Protein AF-A0A9X2FUX0-F1 (afdb_monomer_lite)

Organism: NCBI:txid2955316

Secondary structure (DSSP, 8-state):
-PPP-EEEEPPPSS-HHHHHHHHHTTEEEESS-SSGGG-HHHHTTS-TTT--HHHHHHGGGHHHH-STTSPPTT-EEEEET-SSTTEEEEEEEEEEEEE--EEEETTEEE--EEEEEEES-TT-EETT-TTS-HHHHHHTT---SEEEE-S-HHHHHHHHHTTT-GGGGS---HHHHHHHHHHHHHHHHHHHHHHHHHHHHHHH--TTTHHHHHHHHHHHH-TTSEEEE--STT-SS-SEEEEE--TTSSSEEEEEEEEE--SS-B-SHHHHHHHHHHHHH-EE-TTS-EEEEEEEEEEEESSPPBPHHHHHHHHHHHHHH---EEEEEHHHHHHHHHHHHHHHT--

InterPro domains:
  IPR007560 Restriction endonuclease type IV, Mrr [PF04471] (207-283)

Foldseek 3Di:
DPDAFEKEAEADPPPLVVQLVQVQVQKRFHWLQADPCLPLVNLVPDPPVPDDPSNVVSCLCNLLQPDPNHDDAQHKYWYAQPNHHQFIWIKGQHDGWDFAWDDPDPPDIIRRTITGIHTLQNLTFGLQQLLADPLNNVVSVDPRRMDTRPPCVVSVVSCSVCSVPPSRHPHDDPVVSVVVVVVVVVVVVCVVCLVVLLVCDVVPDDDLCVLVLLQLLVCLVCVQWDKDQQPDPSQQLARIKTWHADPVDDAIEIEGEHEDEDDEEDALVSLVSQLSVQVVQQDADPVRGGRYHYQAYEYEYEAHDYDPNNVVSQVVSCVVRVHHYYYQYHPRSSVSSVNSVCSVPDD

Structure (mmCIF, N/CA/C/O backbone):
data_AF-A0A9X2FUX0-F1
#
_entry.id   AF-A0A9X2FUX0-F1
#
loop_
_atom_site.group_PDB
_atom_site.id
_atom_site.type_symbol
_atom_site.label_atom_id
_atom_site.label_alt_id
_atom_site.label_comp_id
_atom_site.label_asym_id
_atom_site.label_entity_id
_atom_site.label_seq_id
_atom_site.pdbx_PDB_ins_code
_atom_site.Cartn_x
_atom_site.Cartn_y
_atom_site.Cartn_z
_atom_site.occupancy
_atom_site.B_iso_or_equiv
_atom_site.auth_seq_id
_atom_site.auth_comp_id
_atom_site.auth_asym_id
_atom_site.auth_atom_id
_atom_site.pdbx_PDB_model_num
ATOM 1 N N . MET A 1 1 ? 26.393 -7.210 -2.279 1.00 42.31 1 MET A N 1
ATOM 2 C CA . MET A 1 1 ? 25.303 -7.277 -3.275 1.00 42.31 1 MET A CA 1
ATOM 3 C C . MET A 1 1 ? 25.244 -5.912 -3.935 1.00 42.31 1 MET A C 1
ATOM 5 O O . MET A 1 1 ? 25.253 -4.930 -3.201 1.00 42.31 1 MET A O 1
ATOM 9 N N . SER A 1 2 ? 25.333 -5.814 -5.264 1.00 51.47 2 SER A N 1
ATOM 10 C CA . SER A 1 2 ? 25.210 -4.511 -5.932 1.00 51.47 2 SER A CA 1
ATOM 11 C C . SER A 1 2 ? 23.816 -3.950 -5.675 1.00 51.47 2 SER A C 1
ATOM 13 O O . SER A 1 2 ? 22.838 -4.685 -5.777 1.00 51.47 2 SER A O 1
ATOM 15 N N . GLN A 1 3 ? 23.737 -2.669 -5.325 1.00 79.19 3 GLN A N 1
ATOM 16 C CA . GLN A 1 3 ? 22.472 -1.956 -5.181 1.00 79.19 3 GLN A CA 1
ATOM 17 C C . GLN A 1 3 ? 21.651 -2.112 -6.471 1.00 79.19 3 GLN A C 1
ATOM 19 O O . GLN A 1 3 ? 22.173 -1.848 -7.557 1.00 79.19 3 GLN A O 1
ATOM 24 N N . CYS A 1 4 ? 20.404 -2.575 -6.348 1.00 90.81 4 CYS A N 1
ATOM 25 C CA . CYS A 1 4 ? 19.461 -2.669 -7.462 1.00 90.81 4 CYS A CA 1
ATOM 26 C C . CYS A 1 4 ? 19.306 -1.288 -8.109 1.00 90.81 4 CYS A C 1
ATOM 28 O O . CYS A 1 4 ? 19.091 -0.300 -7.406 1.00 90.81 4 CYS A O 1
ATOM 30 N N . ARG A 1 5 ? 19.438 -1.196 -9.437 1.00 95.50 5 ARG A N 1
ATOM 31 C CA . ARG A 1 5 ? 19.217 0.059 -10.165 1.00 95.50 5 ARG A CA 1
ATOM 32 C C . ARG A 1 5 ? 17.940 -0.011 -10.977 1.00 95.50 5 ARG A C 1
ATOM 34 O O . ARG A 1 5 ? 17.600 -1.031 -11.573 1.00 95.50 5 ARG A O 1
ATOM 41 N N . TYR A 1 6 ? 17.297 1.143 -11.066 1.00 96.81 6 TYR A N 1
ATOM 42 C CA . TYR A 1 6 ? 16.071 1.319 -11.816 1.00 96.81 6 TYR A CA 1
ATOM 43 C C . TYR A 1 6 ? 16.356 1.971 -13.163 1.00 96.81 6 TYR A C 1
ATOM 45 O O . TYR A 1 6 ? 17.029 3.002 -13.269 1.00 96.81 6 TYR A O 1
ATOM 53 N N . TRP A 1 7 ? 15.821 1.368 -14.210 1.00 97.12 7 TRP A N 1
ATOM 54 C CA . TRP A 1 7 ? 15.924 1.841 -15.579 1.00 97.12 7 TRP A CA 1
ATOM 55 C C . TRP A 1 7 ? 14.536 1.998 -16.164 1.00 97.12 7 TRP A C 1
ATOM 57 O O . TRP A 1 7 ? 13.571 1.422 -15.679 1.00 97.12 7 TRP A O 1
ATOM 67 N N . ALA A 1 8 ? 14.443 2.739 -17.254 1.00 96.81 8 ALA A N 1
ATOM 68 C CA . ALA A 1 8 ? 13.298 2.660 -18.131 1.00 96.81 8 ALA A CA 1
ATOM 69 C C . ALA A 1 8 ? 13.749 2.464 -19.568 1.00 96.81 8 ALA A C 1
ATOM 71 O O . ALA A 1 8 ? 14.797 2.976 -19.974 1.00 96.81 8 ALA A O 1
ATOM 72 N N . SER A 1 9 ? 12.955 1.715 -20.326 1.00 95.75 9 SER A N 1
ATOM 73 C CA . SER A 1 9 ? 13.211 1.435 -21.731 1.00 95.75 9 SER A CA 1
ATOM 74 C C . SER A 1 9 ? 11.907 1.404 -22.516 1.00 95.75 9 SER A C 1
ATOM 76 O O . SER A 1 9 ? 11.005 0.626 -22.223 1.00 95.75 9 SER A O 1
ATOM 78 N N . ARG A 1 10 ? 11.789 2.279 -23.514 1.00 93.19 10 ARG A N 1
ATOM 79 C CA . ARG A 1 10 ? 10.628 2.338 -24.406 1.00 93.19 10 ARG A CA 1
ATOM 80 C C . ARG A 1 10 ? 10.784 1.324 -25.524 1.00 93.19 10 ARG A C 1
ATOM 82 O O . ARG A 1 10 ? 11.823 1.299 -26.177 1.00 93.19 10 ARG A O 1
ATOM 89 N N . THR A 1 11 ? 9.741 0.549 -25.770 1.00 92.31 11 THR A N 1
ATOM 90 C CA . THR A 1 11 ? 9.601 -0.273 -26.973 1.00 92.31 11 THR A CA 1
ATOM 91 C C . THR A 1 11 ? 9.076 0.571 -28.139 1.00 92.31 11 THR A C 1
ATOM 93 O O . THR A 1 11 ? 8.693 1.737 -27.964 1.00 92.31 11 THR A O 1
ATOM 96 N N . ALA A 1 12 ? 9.100 0.016 -29.351 1.00 88.62 12 ALA A N 1
ATOM 97 C CA . ALA A 1 12 ? 8.482 0.674 -30.497 1.00 88.62 12 ALA A CA 1
ATOM 98 C C . ALA A 1 12 ? 6.944 0.640 -30.375 1.00 88.62 12 ALA A C 1
ATOM 100 O O . ALA A 1 12 ? 6.365 -0.279 -29.795 1.00 88.62 12 ALA A O 1
ATOM 101 N N . SER A 1 13 ? 6.276 1.690 -30.857 1.00 85.56 13 SER A N 1
ATOM 102 C CA . SER A 1 13 ? 4.835 1.905 -30.647 1.00 85.56 13 SER A CA 1
ATOM 103 C C . SER A 1 13 ? 3.933 1.256 -31.700 1.00 85.56 13 SER A C 1
ATOM 105 O O . SER A 1 13 ? 2.714 1.297 -31.563 1.00 85.56 13 SER A O 1
ATOM 107 N N . ASP A 1 14 ? 4.524 0.744 -32.771 1.00 86.56 14 ASP A N 1
ATOM 108 C CA . ASP A 1 14 ? 3.892 0.160 -33.956 1.00 86.56 14 ASP A CA 1
ATOM 109 C C . ASP A 1 14 ? 3.586 -1.338 -33.814 1.00 86.56 14 ASP A C 1
ATOM 111 O O . ASP A 1 14 ? 2.716 -1.844 -34.519 1.00 86.56 14 ASP A O 1
ATOM 115 N N . HIS A 1 15 ? 4.222 -2.031 -32.863 1.00 89.88 15 HIS A N 1
ATOM 116 C CA . HIS A 1 15 ? 4.017 -3.466 -32.623 1.00 89.88 15 HIS A CA 1
ATOM 117 C C . HIS A 1 15 ? 3.745 -3.814 -31.144 1.00 89.88 15 HIS A C 1
ATOM 119 O O . HIS A 1 15 ? 4.437 -4.661 -30.573 1.00 89.88 15 HIS A O 1
ATOM 125 N N . PRO A 1 16 ? 2.753 -3.186 -30.481 1.00 89.19 16 PRO A N 1
ATOM 126 C CA . PRO A 1 16 ? 2.549 -3.345 -29.041 1.00 89.19 16 PRO A CA 1
ATOM 127 C C . PRO A 1 16 ? 2.258 -4.793 -28.620 1.00 89.19 16 PRO A C 1
ATOM 129 O O . PRO A 1 16 ? 2.845 -5.268 -27.649 1.00 89.19 16 PRO A O 1
ATOM 132 N N . ASP A 1 17 ? 1.434 -5.520 -29.381 1.00 91.81 17 ASP A N 1
ATOM 133 C CA . ASP A 1 17 ? 1.067 -6.907 -29.064 1.00 91.81 17 ASP A CA 1
ATOM 134 C C . ASP A 1 17 ? 2.265 -7.862 -29.154 1.00 91.81 17 ASP A C 1
ATOM 136 O O . ASP A 1 17 ? 2.420 -8.755 -28.319 1.00 91.81 17 ASP A O 1
ATOM 140 N N . LEU A 1 18 ? 3.152 -7.637 -30.131 1.00 94.00 18 LEU A N 1
ATOM 141 C CA . LEU A 1 18 ? 4.395 -8.391 -30.281 1.00 94.00 18 LEU A CA 1
ATOM 142 C C . LEU A 1 18 ? 5.283 -8.197 -29.051 1.00 94.00 18 LEU A C 1
ATOM 144 O O . LEU A 1 18 ? 5.661 -9.179 -28.414 1.00 94.00 18 LEU A O 1
ATOM 148 N N . PHE A 1 19 ? 5.572 -6.947 -28.674 1.00 95.31 19 PHE A N 1
ATOM 149 C CA . PHE A 1 19 ? 6.401 -6.665 -27.498 1.00 95.31 19 PHE A CA 1
ATOM 150 C C . PHE A 1 19 ? 5.787 -7.204 -26.215 1.00 95.31 19 PHE A C 1
ATOM 152 O O . PHE A 1 19 ? 6.509 -7.723 -25.367 1.00 95.31 19 PHE A O 1
ATOM 159 N N . TRP A 1 20 ? 4.466 -7.121 -26.080 1.00 95.94 20 TRP A N 1
ATOM 160 C CA . TRP A 1 20 ? 3.779 -7.676 -24.928 1.00 95.94 20 TRP A CA 1
ATOM 161 C C . TRP A 1 20 ? 3.892 -9.202 -24.861 1.00 95.94 20 TRP A C 1
ATOM 163 O O . TRP A 1 20 ? 4.146 -9.764 -23.794 1.00 95.94 20 TRP A O 1
ATOM 173 N N . SER A 1 21 ? 3.754 -9.891 -25.997 1.00 96.31 21 SER A N 1
ATOM 174 C CA . SER A 1 21 ? 3.941 -11.344 -26.066 1.00 96.31 21 SER A CA 1
ATOM 175 C C . SER A 1 21 ? 5.374 -11.767 -25.719 1.00 96.31 21 SER A C 1
ATOM 177 O O . SER A 1 21 ? 5.561 -12.721 -24.965 1.00 96.31 21 SER A O 1
ATOM 179 N N . GLU A 1 22 ? 6.372 -11.014 -26.186 1.00 97.25 22 GLU A N 1
ATOM 180 C CA . GLU A 1 22 ? 7.785 -11.258 -25.893 1.00 97.25 22 GLU A CA 1
ATOM 181 C C . GLU A 1 22 ? 8.107 -11.015 -24.415 1.00 97.25 22 GLU A C 1
ATOM 183 O O . GLU A 1 22 ? 8.751 -11.858 -23.792 1.00 97.25 22 GLU A O 1
ATOM 188 N N . LEU A 1 23 ? 7.589 -9.933 -23.821 1.00 97.38 23 LEU A N 1
ATOM 189 C CA . LEU A 1 23 ? 7.759 -9.638 -22.395 1.00 97.38 23 LEU A CA 1
ATOM 190 C C . LEU A 1 23 ? 7.191 -10.749 -21.512 1.00 97.38 23 LEU A C 1
ATOM 192 O O . LEU A 1 23 ? 7.873 -11.207 -20.597 1.00 97.38 23 LEU A O 1
ATOM 196 N N . LYS A 1 24 ? 5.980 -11.237 -21.814 1.00 97.62 24 LYS A N 1
ATOM 197 C CA . LYS A 1 24 ? 5.382 -12.385 -21.107 1.00 97.62 24 LYS A CA 1
ATOM 198 C C . LYS A 1 24 ? 6.206 -13.663 -21.253 1.00 97.62 24 LYS A C 1
ATOM 200 O O . LYS A 1 24 ? 6.184 -14.510 -20.370 1.00 97.62 24 LYS A O 1
ATOM 205 N N . ALA A 1 25 ? 6.930 -13.800 -22.358 1.00 97.44 25 ALA A N 1
ATOM 206 C CA . ALA A 1 25 ? 7.825 -14.919 -22.615 1.00 97.44 25 ALA A CA 1
ATOM 207 C C . ALA A 1 25 ? 9.264 -14.675 -22.110 1.00 97.44 25 ALA A C 1
ATOM 209 O O . ALA A 1 25 ? 10.184 -15.397 -22.504 1.00 97.44 25 ALA A O 1
ATOM 210 N N . GLY A 1 26 ? 9.463 -13.656 -21.268 1.00 97.75 26 GLY A N 1
ATOM 211 C CA . GLY A 1 26 ? 10.726 -13.347 -20.602 1.00 97.75 26 GLY A CA 1
ATOM 212 C C . GLY A 1 26 ? 11.755 -12.617 -21.468 1.00 97.75 26 GLY A C 1
ATOM 213 O O . GLY A 1 26 ? 12.956 -12.701 -21.216 1.00 97.75 26 GLY A O 1
ATOM 214 N N . ARG A 1 27 ? 11.314 -11.926 -22.526 1.00 97.56 27 ARG A N 1
ATOM 215 C CA . ARG A 1 27 ? 12.189 -11.254 -23.497 1.00 97.56 27 ARG A CA 1
ATOM 216 C C . ARG A 1 27 ? 11.818 -9.783 -23.651 1.00 97.56 27 ARG A C 1
ATOM 218 O O . ARG A 1 27 ? 10.785 -9.439 -24.218 1.00 97.56 27 ARG A O 1
ATOM 225 N N . LEU A 1 28 ? 12.704 -8.891 -23.218 1.00 97.50 28 LEU A N 1
ATOM 226 C CA . LEU A 1 28 ? 12.618 -7.469 -23.539 1.00 97.50 28 LEU A CA 1
ATOM 227 C C . LEU A 1 28 ? 13.323 -7.216 -24.876 1.00 97.50 28 LEU A C 1
ATOM 229 O O . LEU A 1 28 ? 14.551 -7.281 -24.945 1.00 97.50 28 LEU A O 1
ATOM 233 N N . ARG A 1 29 ? 12.547 -6.925 -25.928 1.00 95.75 29 ARG A N 1
ATOM 234 C CA . ARG A 1 29 ? 13.062 -6.612 -27.270 1.00 95.75 29 ARG A CA 1
ATOM 235 C C . ARG A 1 29 ? 13.210 -5.119 -27.540 1.00 95.75 29 ARG A C 1
ATOM 237 O O . ARG A 1 29 ? 12.404 -4.315 -27.077 1.00 95.75 29 ARG A O 1
ATOM 244 N N . GLN A 1 30 ? 14.216 -4.766 -28.339 1.00 94.88 30 GLN A N 1
ATOM 245 C CA . GLN A 1 30 ? 14.482 -3.403 -28.813 1.00 94.88 30 GLN A CA 1
ATOM 246 C C . GLN A 1 30 ? 14.840 -3.385 -30.306 1.00 94.88 30 GLN A C 1
ATOM 248 O O . GLN A 1 30 ? 15.430 -4.342 -30.804 1.00 94.88 30 GLN A O 1
ATOM 253 N N . GLY A 1 31 ? 14.460 -2.308 -31.005 1.00 92.12 31 GLY A N 1
ATOM 254 C CA . GLY A 1 31 ? 14.689 -2.120 -32.451 1.00 92.12 31 GLY A CA 1
ATOM 255 C C . GLY A 1 31 ? 16.128 -1.759 -32.817 1.00 92.12 31 GLY A C 1
ATOM 256 O O . GLY A 1 31 ? 16.993 -1.760 -31.949 1.00 92.12 31 GLY A O 1
ATOM 257 N N . TRP A 1 32 ? 16.357 -1.401 -34.086 1.00 92.06 32 TRP A N 1
ATOM 258 C CA . TRP A 1 32 ? 17.692 -1.239 -34.696 1.00 92.06 32 TRP A CA 1
ATOM 259 C C . TRP A 1 32 ? 18.512 -2.538 -34.734 1.00 92.06 32 TRP A C 1
ATOM 261 O O . TRP A 1 32 ? 19.731 -2.506 -34.614 1.00 92.06 32 TRP A O 1
ATOM 271 N N . GLY A 1 33 ? 17.835 -3.674 -34.920 1.00 92.56 33 GLY A N 1
ATOM 272 C CA . GLY A 1 33 ? 18.456 -4.998 -34.974 1.00 92.56 33 GLY A CA 1
ATOM 273 C C . GLY A 1 33 ? 18.022 -5.808 -36.194 1.00 92.56 33 GLY A 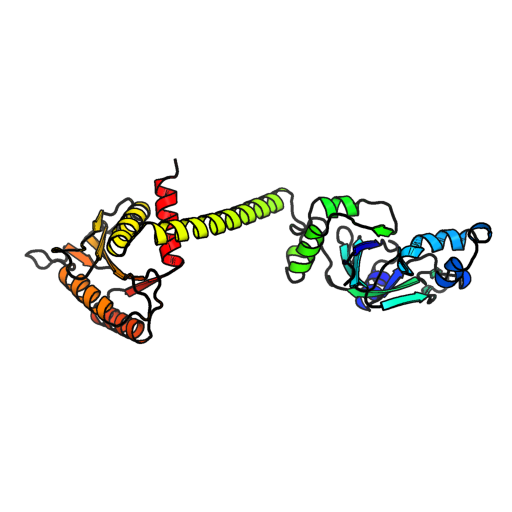C 1
ATOM 274 O O . GLY A 1 33 ? 17.520 -6.924 -36.045 1.00 92.56 33 GLY A O 1
ATOM 275 N N . HIS A 1 34 ? 18.148 -5.226 -37.385 1.00 92.44 34 HIS A N 1
ATOM 276 C CA . HIS A 1 34 ? 17.763 -5.843 -38.655 1.00 92.44 34 HIS A CA 1
ATOM 277 C C . HIS A 1 34 ? 18.947 -6.474 -39.406 1.00 92.44 34 HIS A C 1
ATOM 279 O O . HIS A 1 34 ? 18.755 -7.483 -40.090 1.00 92.44 34 HIS A O 1
ATOM 285 N N . GLU A 1 35 ? 20.171 -5.975 -39.197 1.00 94.00 35 GLU A N 1
ATOM 286 C CA . GLU A 1 35 ? 21.407 -6.511 -39.788 1.00 94.00 35 GLU A CA 1
ATOM 287 C C . GLU A 1 35 ? 22.371 -7.100 -38.756 1.00 94.00 35 GLU A C 1
ATOM 289 O O . GLU A 1 35 ? 22.356 -6.745 -37.583 1.00 94.00 35 GLU A O 1
ATOM 294 N N . ALA A 1 36 ? 23.216 -8.047 -39.168 1.00 94.06 36 ALA A N 1
ATOM 295 C CA . ALA A 1 36 ? 24.099 -8.767 -38.244 1.00 94.06 36 ALA A CA 1
ATOM 296 C C . ALA A 1 36 ? 25.148 -7.865 -37.566 1.00 94.06 36 ALA A C 1
ATOM 298 O O . ALA A 1 36 ? 25.500 -8.096 -36.414 1.00 94.06 36 ALA A O 1
ATOM 299 N N . ASP A 1 37 ? 25.622 -6.832 -38.259 1.00 94.62 37 ASP A N 1
ATOM 300 C CA . ASP A 1 37 ? 26.640 -5.891 -37.782 1.00 94.62 37 ASP A CA 1
ATOM 301 C C . ASP A 1 37 ? 26.113 -4.870 -36.758 1.00 94.62 37 ASP A C 1
ATOM 303 O O . ASP A 1 37 ? 26.905 -4.125 -36.175 1.00 94.62 37 ASP A O 1
ATOM 307 N N . GLN A 1 38 ? 24.799 -4.856 -36.513 1.00 96.38 38 GLN A N 1
ATOM 308 C CA . GLN A 1 38 ? 24.137 -4.023 -35.506 1.00 96.38 38 GLN A CA 1
ATOM 309 C C . GLN A 1 38 ? 24.155 -4.647 -34.103 1.00 96.38 38 GLN A C 1
ATOM 311 O O . GLN A 1 38 ? 23.737 -3.999 -33.147 1.00 96.38 38 GLN A O 1
ATOM 316 N N . ASP A 1 39 ? 24.645 -5.880 -33.944 1.00 97.06 39 ASP A N 1
ATOM 317 C CA . ASP A 1 39 ? 24.841 -6.513 -32.636 1.00 97.06 39 ASP A CA 1
ATOM 318 C C . ASP A 1 39 ? 25.677 -5.610 -31.702 1.00 97.06 39 ASP A C 1
ATOM 320 O O . ASP A 1 39 ? 26.774 -5.158 -32.049 1.00 97.06 39 ASP A O 1
ATOM 324 N N . LEU A 1 40 ? 25.177 -5.360 -30.486 1.00 95.94 40 LEU A N 1
ATOM 325 C CA . LEU A 1 40 ? 25.849 -4.503 -29.508 1.00 95.94 40 LEU A CA 1
ATOM 326 C C . LEU A 1 40 ? 27.218 -5.061 -29.082 1.00 95.94 40 LEU A C 1
ATOM 328 O O . LEU A 1 40 ? 28.087 -4.279 -28.696 1.00 95.94 40 LEU A O 1
ATOM 332 N N . GLU A 1 41 ? 27.440 -6.376 -29.162 1.00 95.69 41 GLU A N 1
ATOM 333 C CA . GLU A 1 41 ? 28.747 -6.997 -28.907 1.00 95.69 41 GLU A CA 1
ATOM 334 C C . GLU A 1 41 ? 29.761 -6.742 -30.032 1.00 95.69 41 GLU A C 1
ATOM 336 O O . GLU A 1 41 ? 30.967 -6.684 -29.774 1.00 95.69 41 GLU A O 1
ATOM 341 N N . ILE A 1 42 ? 29.296 -6.553 -31.271 1.00 96.00 42 ILE A N 1
ATOM 342 C CA . ILE A 1 42 ? 30.139 -6.147 -32.406 1.00 96.00 42 ILE A CA 1
ATOM 343 C C . ILE A 1 42 ? 30.438 -4.650 -32.308 1.00 96.00 42 ILE A C 1
ATOM 345 O O . ILE A 1 42 ? 31.598 -4.233 -32.365 1.00 96.00 42 ILE A O 1
ATOM 349 N N . ILE A 1 43 ? 29.401 -3.840 -32.082 1.00 95.94 43 ILE A N 1
ATOM 350 C CA . ILE A 1 43 ? 29.514 -2.383 -31.945 1.00 95.94 43 ILE A CA 1
ATOM 351 C C . ILE A 1 43 ? 30.476 -2.015 -30.812 1.00 95.94 43 ILE A C 1
ATOM 353 O O . ILE A 1 43 ? 31.326 -1.147 -30.992 1.00 95.94 43 ILE A O 1
ATOM 357 N N . ALA A 1 44 ? 30.402 -2.695 -29.663 1.00 94.06 44 ALA A N 1
ATOM 358 C CA . ALA A 1 44 ? 31.271 -2.424 -28.516 1.00 94.06 44 ALA A CA 1
ATOM 359 C C . ALA A 1 44 ? 32.769 -2.646 -28.802 1.00 94.06 44 ALA A C 1
ATOM 361 O O . ALA A 1 44 ? 33.610 -2.080 -28.104 1.00 94.06 44 ALA A O 1
ATOM 362 N N . LYS A 1 45 ? 33.107 -3.461 -29.809 1.00 94.88 45 LYS A N 1
ATOM 363 C CA . LYS A 1 45 ? 34.488 -3.751 -30.230 1.00 94.88 45 LYS A CA 1
ATOM 364 C C . LYS A 1 45 ? 34.955 -2.866 -31.386 1.00 94.88 45 LYS A C 1
ATOM 366 O O . LYS A 1 45 ? 36.137 -2.886 -31.718 1.00 94.88 45 LYS A O 1
ATOM 371 N N . THR A 1 46 ? 34.047 -2.104 -31.990 1.00 93.94 46 THR A N 1
ATOM 372 C CA . THR A 1 46 ? 34.330 -1.277 -33.163 1.00 93.94 46 THR A CA 1
ATOM 373 C C . THR A 1 46 ? 34.676 0.150 -32.723 1.00 93.94 46 THR A C 1
ATOM 375 O O . THR A 1 46 ? 33.925 0.749 -31.945 1.00 93.94 46 THR A O 1
ATOM 378 N N . PRO A 1 47 ? 35.797 0.736 -33.186 1.00 93.94 47 PRO A N 1
ATOM 379 C CA . PRO A 1 47 ? 36.132 2.124 -32.892 1.00 93.94 47 PRO A CA 1
ATOM 380 C C . PRO A 1 47 ? 35.007 3.071 -33.314 1.00 93.94 47 PRO A C 1
ATOM 382 O O . PRO A 1 47 ? 34.444 2.952 -34.398 1.00 93.94 47 PRO A O 1
ATOM 385 N N . LYS A 1 48 ? 34.697 4.073 -32.482 1.00 90.38 48 LYS A N 1
ATOM 386 C CA . LYS A 1 48 ? 33.581 5.001 -32.742 1.00 90.38 48 LYS A CA 1
ATOM 387 C C . LYS A 1 48 ? 33.690 5.728 -34.094 1.00 90.38 48 LYS A C 1
ATOM 389 O O . LYS A 1 48 ? 32.665 6.076 -34.666 1.00 90.38 48 LYS A O 1
ATOM 394 N N . SER A 1 49 ? 34.908 5.960 -34.588 1.00 93.31 49 SER A N 1
ATOM 395 C CA . SER A 1 49 ? 35.185 6.568 -35.899 1.00 93.31 49 SER A CA 1
ATOM 396 C C . SER A 1 49 ? 34.841 5.673 -37.092 1.00 93.31 49 SER A C 1
ATOM 398 O O . SER A 1 49 ? 34.758 6.178 -38.206 1.00 93.31 49 SER A O 1
ATOM 400 N N . GLU A 1 50 ? 34.665 4.372 -36.868 1.00 94.94 50 GLU A N 1
ATOM 401 C CA . GLU A 1 50 ? 34.422 3.355 -37.898 1.00 94.94 50 GLU A CA 1
ATOM 402 C C . GLU A 1 50 ? 32.973 2.850 -37.898 1.00 94.94 50 GLU A C 1
ATOM 404 O O . GLU A 1 50 ? 32.581 2.112 -38.797 1.00 94.94 50 GLU A O 1
ATOM 409 N N . LEU A 1 51 ? 32.161 3.258 -36.914 1.00 94.62 51 LEU A N 1
ATOM 410 C CA . LEU A 1 51 ? 30.758 2.862 -36.836 1.00 94.62 51 LEU A CA 1
ATOM 411 C C . LEU A 1 51 ? 29.957 3.445 -38.001 1.00 94.62 51 LEU A C 1
ATOM 413 O O . LEU A 1 51 ? 29.964 4.657 -38.242 1.00 94.62 51 LEU A O 1
ATOM 417 N N . SER A 1 52 ? 29.183 2.588 -38.663 1.00 95.69 52 SER A N 1
ATOM 418 C CA . SER A 1 52 ? 28.190 3.019 -39.642 1.00 95.69 52 SER A CA 1
ATOM 419 C C . SER A 1 52 ? 27.080 3.853 -38.984 1.00 95.69 52 SER A C 1
ATOM 421 O O . SER A 1 52 ? 26.898 3.855 -37.760 1.00 95.69 52 SER A O 1
ATOM 423 N N . ALA A 1 53 ? 26.298 4.568 -39.798 1.00 95.00 53 ALA A N 1
ATOM 424 C CA . ALA A 1 53 ? 25.147 5.327 -39.306 1.00 95.00 53 ALA A CA 1
ATOM 425 C C . ALA A 1 53 ? 24.140 4.435 -38.558 1.00 95.00 53 ALA A C 1
ATOM 427 O O . ALA A 1 53 ? 23.637 4.823 -37.499 1.00 95.00 53 ALA A O 1
ATOM 428 N N . ASP A 1 54 ? 23.913 3.224 -39.064 1.00 94.19 54 ASP A N 1
ATOM 429 C CA . ASP A 1 54 ? 22.979 2.268 -38.474 1.00 94.19 54 ASP A CA 1
ATOM 430 C C . ASP A 1 54 ? 23.522 1.666 -37.178 1.00 94.19 54 ASP A C 1
ATOM 432 O O . ASP A 1 54 ? 22.796 1.581 -36.186 1.00 94.19 54 ASP A O 1
ATOM 436 N N . GLN A 1 55 ? 24.821 1.362 -37.120 1.00 95.62 55 GLN A N 1
ATOM 437 C CA . GLN A 1 55 ? 25.477 0.935 -35.884 1.00 95.62 55 GLN A CA 1
ATOM 438 C C . GLN A 1 55 ? 25.440 2.030 -34.813 1.00 95.62 55 GLN A C 1
ATOM 440 O O . GLN A 1 55 ? 25.162 1.756 -33.646 1.00 95.62 55 GLN A O 1
ATOM 445 N N . MET A 1 56 ? 25.652 3.297 -35.184 1.00 93.62 56 MET A N 1
ATOM 446 C CA . MET A 1 56 ? 25.496 4.419 -34.253 1.00 93.62 56 MET A CA 1
ATOM 447 C C . MET A 1 56 ? 24.057 4.552 -33.735 1.00 93.62 56 MET A C 1
ATOM 449 O O . MET A 1 56 ? 23.852 4.937 -32.579 1.00 93.62 56 MET A O 1
ATOM 453 N N . ALA A 1 57 ? 23.059 4.238 -34.563 1.00 92.06 57 ALA A N 1
ATOM 454 C CA . ALA A 1 57 ? 21.660 4.239 -34.158 1.00 92.06 57 ALA A CA 1
ATOM 455 C C . ALA A 1 57 ? 21.336 3.077 -33.200 1.00 92.06 57 ALA A C 1
ATOM 457 O O . ALA A 1 57 ? 20.751 3.327 -32.142 1.00 92.06 57 ALA A O 1
ATOM 458 N N . ALA A 1 58 ? 21.799 1.860 -33.503 1.00 93.88 58 ALA A N 1
ATOM 459 C CA . ALA A 1 58 ? 21.684 0.681 -32.639 1.00 93.88 58 ALA A CA 1
ATOM 460 C C . ALA A 1 58 ? 22.384 0.882 -31.285 1.00 93.88 58 ALA A C 1
ATOM 462 O O . ALA A 1 58 ? 21.830 0.570 -30.228 1.00 93.88 58 ALA A O 1
ATOM 463 N N . ASN A 1 59 ? 23.549 1.543 -31.275 1.00 92.94 59 ASN A N 1
ATOM 464 C CA . ASN A 1 59 ? 24.328 1.819 -30.064 1.00 92.94 59 ASN A CA 1
ATOM 465 C C . ASN A 1 59 ? 23.583 2.676 -29.016 1.00 92.94 59 ASN A C 1
ATOM 467 O O . ASN A 1 59 ? 23.990 2.767 -27.855 1.00 92.94 59 ASN A O 1
ATOM 471 N N . ARG A 1 60 ? 22.442 3.287 -29.364 1.00 89.69 60 ARG A N 1
ATOM 472 C CA . ARG A 1 60 ? 21.544 3.924 -28.381 1.00 89.69 60 ARG A CA 1
ATOM 473 C C . ARG A 1 60 ? 21.014 2.928 -27.341 1.00 89.69 60 ARG A C 1
ATOM 475 O O . ARG A 1 60 ? 20.647 3.347 -26.245 1.00 89.69 60 ARG A O 1
ATOM 482 N N . HIS A 1 61 ? 21.041 1.631 -27.649 1.00 91.69 61 HIS A N 1
ATOM 483 C CA . HIS A 1 61 ? 20.676 0.540 -26.751 1.00 91.69 61 HIS A CA 1
ATOM 484 C C . HIS A 1 61 ? 21.862 -0.053 -25.968 1.00 91.69 61 HIS A C 1
ATOM 486 O O . HIS A 1 61 ? 21.653 -1.015 -25.243 1.00 91.69 61 HIS A O 1
ATOM 492 N N . HIS A 1 62 ? 23.078 0.519 -26.013 1.00 92.38 62 HIS A N 1
ATOM 493 C CA . HIS A 1 62 ? 24.278 -0.039 -25.347 1.00 92.38 62 HIS A CA 1
ATOM 494 C C . HIS A 1 62 ? 24.083 -0.435 -23.875 1.00 92.38 62 HIS A C 1
ATOM 496 O O . HIS A 1 62 ? 24.674 -1.412 -23.426 1.00 92.38 62 HIS A O 1
ATOM 502 N N . ARG A 1 63 ? 23.225 0.273 -23.122 1.00 94.25 63 ARG A N 1
ATOM 503 C CA . ARG A 1 63 ? 22.905 -0.076 -21.725 1.00 94.25 63 ARG A CA 1
ATOM 504 C C . ARG A 1 63 ? 22.350 -1.496 -21.600 1.00 94.25 63 ARG A C 1
ATOM 506 O O . ARG A 1 63 ? 22.653 -2.176 -20.632 1.00 94.25 63 ARG A O 1
ATOM 513 N N . MET A 1 64 ? 21.594 -1.954 -22.592 1.00 94.94 64 MET A N 1
ATOM 514 C CA . MET A 1 64 ? 21.000 -3.287 -22.650 1.00 94.94 64 MET A CA 1
ATOM 515 C C . MET A 1 64 ? 22.039 -4.401 -22.754 1.00 94.94 64 MET A C 1
ATOM 517 O O . MET A 1 64 ? 21.787 -5.503 -22.278 1.00 94.94 64 MET A O 1
ATOM 521 N N . ARG A 1 65 ? 23.216 -4.116 -23.322 1.00 94.44 65 ARG A N 1
ATOM 522 C CA . ARG A 1 65 ? 24.341 -5.057 -23.376 1.00 94.44 65 ARG A CA 1
ATOM 523 C C . ARG A 1 65 ? 24.833 -5.432 -21.972 1.00 94.44 65 ARG A C 1
ATOM 525 O O . ARG A 1 65 ? 25.203 -6.573 -21.720 1.00 94.44 65 ARG A O 1
ATOM 532 N N . GLY A 1 66 ? 24.758 -4.495 -21.027 1.00 89.94 66 GLY A N 1
ATOM 533 C CA . GLY A 1 66 ? 25.315 -4.632 -19.680 1.00 89.94 66 GLY A CA 1
ATOM 534 C C . GLY A 1 66 ? 26.718 -4.029 -19.571 1.00 89.94 66 GLY A C 1
ATOM 535 O O . GLY A 1 66 ? 27.031 -3.057 -20.255 1.00 89.94 66 GLY A O 1
ATOM 536 N N . GLY A 1 67 ? 27.560 -4.581 -18.693 1.00 85.44 67 GLY A N 1
ATOM 537 C CA . GLY A 1 67 ? 28.865 -3.998 -18.336 1.00 85.44 67 GLY A CA 1
ATOM 538 C C . GLY A 1 67 ? 28.754 -2.900 -17.269 1.00 85.44 67 GLY A C 1
ATOM 539 O O . GLY A 1 67 ? 27.658 -2.609 -16.810 1.00 85.44 67 GLY A O 1
ATOM 540 N N . GLY A 1 68 ? 29.871 -2.292 -16.851 1.00 82.38 68 GLY A N 1
ATOM 541 C CA . GLY A 1 68 ? 29.921 -1.436 -15.648 1.00 82.38 68 GLY A CA 1
ATOM 542 C C . GLY A 1 68 ? 28.911 -0.279 -15.609 1.00 82.38 68 GLY A C 1
ATOM 543 O O . GLY A 1 68 ? 28.492 0.151 -14.536 1.00 82.38 68 GLY A O 1
ATOM 544 N N . ASP A 1 69 ? 28.466 0.192 -16.771 1.00 85.62 69 ASP A N 1
ATOM 545 C CA . ASP A 1 69 ? 27.518 1.288 -16.907 1.00 85.62 69 ASP A CA 1
ATOM 546 C C . ASP A 1 69 ? 26.155 0.847 -17.501 1.00 85.62 69 ASP A C 1
ATOM 548 O O . ASP A 1 69 ? 25.201 1.624 -17.501 1.00 85.62 69 ASP A O 1
ATOM 552 N N . GLY A 1 70 ? 26.014 -0.397 -17.965 1.00 92.06 70 GLY A N 1
ATOM 553 C CA . GLY A 1 70 ? 24.768 -0.965 -18.495 1.00 92.06 70 GLY A CA 1
ATOM 554 C C . GLY A 1 70 ? 23.964 -1.750 -17.458 1.00 92.06 70 GLY A C 1
ATOM 555 O O . GLY A 1 70 ? 24.353 -1.830 -16.296 1.00 92.06 70 GLY A O 1
ATOM 556 N N . TRP A 1 71 ? 22.845 -2.338 -17.872 1.00 95.62 71 TRP A N 1
ATOM 557 C CA . TRP A 1 71 ? 21.940 -3.144 -17.047 1.00 95.62 71 TRP A CA 1
ATOM 558 C C . TRP A 1 71 ? 22.647 -4.368 -16.451 1.00 95.62 71 TRP A C 1
ATOM 560 O O . TRP A 1 71 ? 23.314 -5.115 -17.172 1.00 95.62 71 TRP A O 1
ATOM 570 N N . GLN A 1 72 ? 22.489 -4.572 -15.143 1.00 95.50 72 GLN A N 1
ATOM 571 C CA . GLN A 1 72 ? 22.945 -5.776 -14.443 1.00 95.50 72 GLN A CA 1
ATOM 572 C C . GLN A 1 72 ? 21.777 -6.718 -14.160 1.00 95.50 72 GLN A C 1
ATOM 574 O O . GLN A 1 72 ? 20.622 -6.303 -14.156 1.00 95.50 72 GLN A O 1
ATOM 579 N N . GLU A 1 73 ? 22.085 -7.987 -13.912 1.00 95.81 73 GLU A N 1
ATOM 580 C CA . GLU A 1 73 ? 21.123 -8.925 -13.334 1.00 95.81 73 GLU A CA 1
ATOM 581 C C . GLU A 1 73 ? 20.599 -8.396 -11.990 1.00 95.81 73 GLU A C 1
ATOM 583 O O . GLU A 1 73 ? 21.351 -7.817 -11.204 1.00 95.81 73 GLU A O 1
ATOM 588 N N . GLY A 1 74 ? 19.294 -8.534 -11.762 1.00 95.88 74 GLY A N 1
ATOM 589 C CA . GLY A 1 74 ? 18.593 -7.974 -10.608 1.00 95.88 74 GLY A CA 1
ATOM 590 C C . GLY A 1 74 ? 18.140 -6.517 -10.763 1.00 95.88 74 GLY A C 1
ATOM 591 O O . GLY A 1 74 ? 17.249 -6.108 -10.022 1.00 95.88 74 GLY A O 1
ATOM 592 N N . ASP A 1 75 ? 18.670 -5.751 -11.729 1.00 97.56 75 ASP A N 1
ATOM 593 C CA . ASP A 1 75 ? 18.142 -4.412 -12.036 1.00 97.56 75 ASP A CA 1
ATOM 594 C C . ASP A 1 75 ? 16.669 -4.510 -12.488 1.00 97.56 75 ASP A C 1
ATOM 596 O O . ASP A 1 75 ? 16.253 -5.488 -13.119 1.00 97.56 75 ASP A O 1
ATOM 600 N N . ILE A 1 76 ? 15.882 -3.468 -12.215 1.00 98.12 76 ILE A N 1
ATOM 601 C CA . ILE A 1 76 ? 14.482 -3.372 -12.647 1.00 98.12 76 ILE A CA 1
ATOM 602 C C . ILE A 1 76 ? 14.371 -2.401 -13.820 1.00 98.12 76 ILE A C 1
ATOM 604 O O . ILE A 1 76 ? 14.873 -1.275 -13.775 1.00 98.12 76 ILE A O 1
ATOM 608 N N . VAL A 1 77 ? 13.671 -2.820 -14.870 1.00 98.00 77 VAL A N 1
ATOM 609 C CA . VAL A 1 77 ? 13.350 -1.999 -16.035 1.00 98.00 77 VAL A CA 1
ATOM 610 C C . VAL A 1 77 ? 11.859 -1.699 -16.046 1.00 98.00 77 VAL A C 1
ATOM 612 O O . VAL A 1 77 ? 11.025 -2.599 -16.075 1.00 98.00 77 VAL A O 1
ATOM 615 N N . LEU A 1 78 ? 11.533 -0.413 -16.072 1.00 97.94 78 LEU A N 1
ATOM 616 C CA . LEU A 1 78 ? 10.210 0.111 -16.354 1.00 97.94 78 LEU A CA 1
ATOM 617 C C . LEU A 1 78 ? 10.008 0.197 -17.875 1.00 97.94 78 LEU A C 1
ATOM 619 O O . LEU A 1 78 ? 10.802 0.811 -18.591 1.00 97.94 78 LEU A O 1
ATOM 623 N N . ILE A 1 79 ? 8.921 -0.376 -18.380 1.00 97.62 79 ILE A N 1
ATOM 624 C CA . ILE A 1 79 ? 8.549 -0.369 -19.795 1.00 97.62 79 ILE A CA 1
ATOM 625 C C . ILE A 1 79 ? 7.274 0.465 -19.969 1.00 97.62 79 ILE A C 1
ATOM 627 O O . ILE A 1 79 ? 6.185 -0.011 -19.642 1.00 97.62 79 ILE A O 1
ATOM 631 N N . PRO A 1 80 ? 7.367 1.712 -20.466 1.00 96.19 80 PRO A N 1
ATOM 632 C CA . PRO A 1 80 ? 6.197 2.561 -20.658 1.00 96.19 80 PRO A CA 1
ATOM 633 C C . PRO A 1 80 ? 5.265 2.044 -21.756 1.00 96.19 80 PRO A C 1
ATOM 635 O O . PRO A 1 80 ? 5.719 1.530 -22.775 1.00 96.19 80 PRO A O 1
ATOM 638 N N . ASN A 1 81 ? 3.974 2.330 -21.605 1.00 93.38 81 ASN A N 1
ATOM 639 C CA . ASN A 1 81 ? 2.887 1.969 -22.517 1.00 93.38 81 ASN A CA 1
ATOM 640 C C . ASN A 1 81 ? 2.734 0.458 -22.759 1.00 93.38 81 ASN A C 1
ATOM 642 O O . ASN A 1 81 ? 2.357 0.052 -23.857 1.00 93.38 81 ASN A O 1
ATOM 646 N N . MET A 1 82 ? 3.026 -0.354 -21.741 1.00 94.50 82 MET A N 1
ATOM 647 C CA . MET A 1 82 ? 2.833 -1.806 -21.737 1.00 94.50 82 MET A CA 1
ATOM 648 C C . MET A 1 82 ? 2.039 -2.210 -20.486 1.00 94.50 82 MET A C 1
ATOM 650 O O . MET A 1 82 ? 2.393 -1.738 -19.402 1.00 94.50 82 MET A O 1
ATOM 654 N N . PRO A 1 83 ? 0.991 -3.050 -20.593 1.00 92.69 83 PRO A N 1
ATOM 655 C CA . PRO A 1 83 ? 0.454 -3.655 -21.821 1.00 92.69 83 PRO A CA 1
ATOM 656 C C . PRO A 1 83 ? -0.306 -2.666 -22.719 1.00 92.69 83 PRO A C 1
ATOM 658 O O . PRO A 1 83 ? -0.467 -2.905 -23.913 1.00 92.69 83 PRO A O 1
ATOM 661 N N . HIS A 1 84 ? -0.760 -1.542 -22.161 1.00 90.06 84 HIS A N 1
ATOM 662 C CA . HIS A 1 84 ? -1.562 -0.546 -22.866 1.00 90.06 84 HIS A CA 1
ATOM 663 C C . HIS A 1 84 ? -1.000 0.866 -22.688 1.00 90.06 84 HIS A C 1
ATOM 665 O O . HIS A 1 84 ? -0.160 1.137 -21.825 1.00 90.06 84 HIS A O 1
ATOM 671 N N . ARG A 1 85 ? -1.480 1.805 -23.514 1.00 89.94 85 ARG A N 1
ATOM 672 C CA . ARG A 1 85 ? -1.179 3.235 -23.337 1.00 89.94 85 ARG A CA 1
ATOM 673 C C . ARG A 1 85 ? -1.618 3.699 -21.949 1.00 89.94 85 ARG A C 1
ATOM 675 O O . ARG A 1 85 ? -2.620 3.222 -21.438 1.00 89.94 85 ARG A O 1
ATOM 682 N N . ARG A 1 86 ? -0.891 4.677 -21.394 1.00 90.44 86 ARG A N 1
ATOM 683 C CA . ARG A 1 86 ? -1.100 5.211 -20.028 1.00 90.44 86 ARG A CA 1
ATOM 684 C C . ARG A 1 86 ? -0.855 4.205 -18.900 1.00 90.44 86 ARG A C 1
ATOM 686 O O . ARG A 1 86 ? -1.175 4.497 -17.754 1.00 90.44 86 ARG A O 1
ATOM 693 N N . MET A 1 87 ? -0.230 3.078 -19.213 1.00 94.81 87 MET A N 1
ATOM 694 C CA . MET A 1 87 ? 0.282 2.134 -18.230 1.00 94.81 87 MET A CA 1
ATOM 695 C C . MET A 1 87 ? 1.786 1.961 -18.414 1.00 94.81 87 MET A C 1
ATOM 697 O O . MET A 1 87 ? 2.353 2.365 -19.434 1.00 94.81 87 MET A O 1
ATOM 701 N N . PHE A 1 88 ? 2.439 1.326 -17.456 1.00 97.19 88 PHE A N 1
ATOM 702 C CA . PHE A 1 88 ? 3.779 0.784 -17.618 1.00 97.19 88 PHE A CA 1
ATOM 703 C C . PHE A 1 88 ? 3.859 -0.619 -17.028 1.00 97.19 88 PHE A C 1
ATOM 705 O O . PHE A 1 88 ? 3.020 -1.021 -16.230 1.00 97.19 88 PHE A O 1
ATOM 712 N N . SER A 1 89 ? 4.888 -1.361 -17.419 1.00 97.81 89 SER A N 1
ATOM 713 C CA . SER A 1 89 ? 5.220 -2.647 -16.814 1.00 97.81 89 SER A CA 1
ATOM 714 C C . SER A 1 89 ? 6.577 -2.586 -16.128 1.00 97.81 89 SER A C 1
ATOM 716 O O . SER A 1 89 ? 7.444 -1.828 -16.556 1.00 97.81 89 SER A O 1
ATOM 718 N N . LEU A 1 90 ? 6.775 -3.384 -15.085 1.00 98.31 90 LEU A N 1
ATOM 719 C CA . LEU A 1 90 ? 8.069 -3.610 -14.451 1.00 98.31 90 LEU A CA 1
ATOM 720 C C . LEU A 1 90 ? 8.570 -5.003 -14.812 1.00 98.31 90 LEU A C 1
ATOM 722 O O . LEU A 1 90 ? 7.819 -5.977 -14.745 1.00 98.31 90 LEU A O 1
ATOM 726 N N . ALA A 1 91 ? 9.843 -5.098 -15.174 1.00 98.31 91 ALA A N 1
ATOM 727 C CA . ALA A 1 91 ? 10.505 -6.367 -15.419 1.00 98.31 91 ALA A CA 1
ATOM 728 C C . ALA A 1 91 ? 11.883 -6.389 -14.753 1.00 98.31 91 ALA A C 1
ATOM 730 O O . ALA A 1 91 ? 12.621 -5.405 -14.810 1.00 98.31 91 ALA A O 1
ATOM 731 N N . ARG A 1 92 ? 12.235 -7.509 -14.127 1.00 98.44 92 ARG A N 1
ATOM 732 C CA . ARG A 1 92 ? 13.552 -7.742 -13.531 1.00 98.44 92 ARG A CA 1
ATOM 733 C C . ARG A 1 92 ? 14.488 -8.319 -14.578 1.00 98.44 92 ARG A C 1
ATOM 735 O O . ARG A 1 92 ? 14.100 -9.240 -15.284 1.00 98.44 92 ARG A O 1
ATOM 742 N N . ILE A 1 93 ? 15.716 -7.819 -14.677 1.00 98.06 93 ILE A N 1
ATOM 743 C CA . ILE A 1 93 ? 16.740 -8.436 -15.524 1.00 98.06 93 ILE A CA 1
ATOM 744 C C . ILE A 1 93 ? 17.177 -9.758 -14.896 1.00 98.06 93 ILE A C 1
ATOM 746 O O . ILE A 1 93 ? 17.664 -9.766 -13.767 1.00 98.06 93 ILE A O 1
ATOM 750 N N . THR A 1 94 ? 17.042 -10.853 -15.638 1.00 97.50 94 THR A N 1
ATOM 751 C CA . THR A 1 94 ? 17.356 -12.211 -15.159 1.00 97.50 94 THR A CA 1
ATOM 752 C C . THR A 1 94 ? 18.476 -12.888 -15.931 1.00 97.50 94 THR A C 1
ATOM 754 O O . THR A 1 94 ? 18.995 -13.901 -15.480 1.00 97.50 94 THR A O 1
ATOM 757 N N . GLY A 1 95 ? 18.874 -12.341 -17.081 1.00 94.25 95 GLY A N 1
ATOM 758 C CA . GLY A 1 95 ? 19.894 -12.972 -17.906 1.00 94.25 95 GLY A CA 1
ATOM 759 C C . GLY A 1 95 ? 20.649 -12.010 -18.820 1.00 94.25 95 GLY A C 1
ATOM 760 O O . GLY A 1 95 ? 20.497 -10.778 -18.733 1.00 94.25 95 GLY A O 1
ATOM 761 N N . PRO A 1 96 ? 21.521 -12.565 -19.679 1.00 94.00 96 PRO A N 1
ATOM 762 C CA . PRO A 1 96 ? 22.422 -11.789 -20.510 1.00 94.00 96 PRO A CA 1
ATOM 763 C C . PRO A 1 96 ? 21.694 -11.076 -21.654 1.00 94.00 96 PRO A C 1
ATOM 765 O O . PRO A 1 96 ? 20.527 -11.315 -21.973 1.00 94.00 96 PRO A O 1
ATOM 768 N N . TYR A 1 97 ? 22.427 -10.168 -22.293 1.00 96.81 97 TYR A N 1
ATOM 769 C CA . TYR A 1 97 ? 22.073 -9.676 -23.615 1.00 96.81 97 TYR A CA 1
ATOM 770 C C . TYR A 1 97 ? 22.307 -10.767 -24.659 1.00 96.81 97 TYR A C 1
ATOM 772 O O . TYR A 1 97 ? 23.300 -11.491 -24.592 1.00 96.81 97 TYR A O 1
ATOM 780 N N . ARG A 1 98 ? 21.424 -10.835 -25.654 1.00 96.31 98 ARG A N 1
ATOM 781 C CA . ARG A 1 98 ? 21.613 -11.661 -26.844 1.00 96.31 98 ARG A CA 1
ATOM 782 C C . ARG A 1 98 ? 21.089 -10.947 -28.085 1.00 96.31 98 ARG A C 1
ATOM 784 O O . ARG A 1 98 ? 20.180 -10.115 -28.002 1.00 96.31 98 ARG A O 1
ATOM 791 N N . TYR A 1 99 ? 21.655 -11.303 -29.230 1.00 96.94 99 TYR A N 1
ATOM 792 C CA . TYR A 1 99 ? 21.257 -10.777 -30.526 1.00 96.94 99 TYR A CA 1
ATOM 793 C C . TYR A 1 99 ? 20.648 -11.878 -31.389 1.00 96.94 99 TYR A C 1
ATOM 795 O O . TYR A 1 99 ? 21.271 -12.906 -31.643 1.00 96.94 99 TYR A O 1
ATOM 803 N N . GLU A 1 100 ? 19.411 -11.673 -31.829 1.00 95.62 100 GLU A N 1
ATOM 804 C CA . GLU A 1 100 ? 18.664 -12.647 -32.620 1.00 95.62 100 GLU A CA 1
ATOM 805 C C . GLU A 1 100 ? 17.676 -11.908 -33.525 1.00 95.62 100 GLU A C 1
ATOM 807 O O . GLU A 1 100 ? 16.629 -11.435 -33.068 1.00 95.62 100 GLU A O 1
ATOM 812 N N . ARG A 1 101 ? 18.023 -11.805 -34.815 1.00 91.69 101 ARG A N 1
ATOM 813 C CA . ARG A 1 101 ? 17.200 -11.133 -35.830 1.00 91.69 101 ARG A CA 1
ATOM 814 C C . ARG A 1 101 ? 15.790 -11.713 -35.856 1.00 91.69 101 ARG A C 1
ATOM 816 O O . ARG A 1 101 ? 15.617 -12.927 -35.926 1.00 91.69 101 ARG A O 1
ATOM 823 N N . MET A 1 102 ? 14.799 -10.833 -35.885 1.00 91.38 102 MET A N 1
ATOM 824 C CA . MET A 1 102 ? 13.394 -11.204 -35.980 1.00 91.38 102 MET A CA 1
ATOM 825 C C . MET A 1 1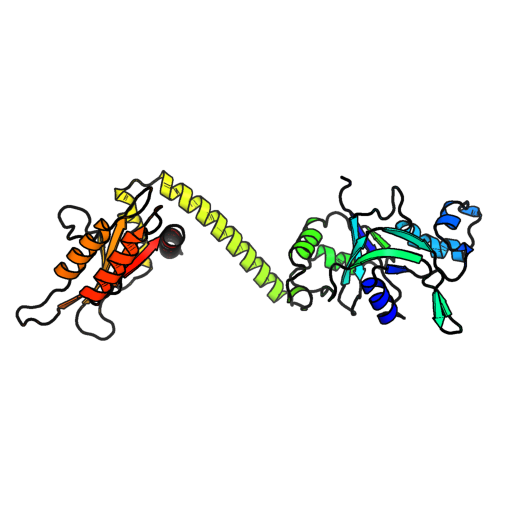02 ? 12.826 -10.752 -37.328 1.00 91.38 102 MET A C 1
ATOM 827 O O . MET A 1 102 ? 13.026 -9.623 -37.773 1.00 91.38 102 MET A O 1
ATOM 831 N N . GLN A 1 103 ? 12.118 -11.665 -37.990 1.00 90.38 103 GLN A N 1
ATOM 832 C CA . GLN A 1 103 ? 11.299 -11.359 -39.158 1.00 90.38 103 GLN A CA 1
ATOM 833 C C . GLN A 1 103 ? 9.885 -11.052 -38.661 1.00 90.38 103 GLN A C 1
ATOM 835 O O . GLN A 1 103 ? 9.208 -11.939 -38.150 1.00 90.38 103 GLN A O 1
ATOM 840 N N . VAL A 1 104 ? 9.454 -9.799 -38.790 1.00 86.19 104 VAL A N 1
ATOM 841 C CA . VAL A 1 104 ? 8.143 -9.334 -38.307 1.00 86.19 104 VAL A CA 1
ATOM 842 C C . VAL A 1 104 ? 7.066 -9.511 -39.384 1.00 86.19 104 VAL A C 1
ATOM 844 O O . VAL A 1 104 ? 5.931 -9.865 -39.083 1.00 86.19 104 VAL A O 1
ATOM 847 N N . SER A 1 105 ? 7.422 -9.302 -40.652 1.00 85.88 105 SER A N 1
ATOM 848 C CA . SER A 1 105 ? 6.598 -9.588 -41.839 1.00 85.88 105 SER A CA 1
ATOM 849 C C . SER A 1 105 ? 7.502 -10.038 -42.984 1.00 85.88 105 SER A C 1
ATOM 851 O O . SER A 1 105 ? 8.710 -9.953 -42.832 1.00 85.88 105 SER A O 1
ATOM 853 N N . GLU A 1 106 ? 6.987 -10.452 -44.145 1.00 80.00 106 GLU A N 1
ATOM 854 C CA . GLU A 1 106 ? 7.831 -10.838 -45.297 1.00 80.00 106 GLU A CA 1
ATOM 855 C C . GLU A 1 106 ? 8.860 -9.763 -45.699 1.00 80.00 106 GLU A C 1
ATOM 857 O O . GLU A 1 106 ? 9.970 -10.088 -46.122 1.00 80.00 106 GLU A O 1
ATOM 862 N N . THR A 1 107 ? 8.525 -8.483 -45.508 1.00 81.38 107 THR A N 1
ATOM 863 C CA . THR A 1 107 ? 9.341 -7.336 -45.932 1.00 81.38 107 THR A CA 1
ATOM 864 C C . THR A 1 107 ? 9.993 -6.566 -44.785 1.00 81.38 107 THR A C 1
ATOM 866 O O . THR A 1 107 ? 10.824 -5.700 -45.050 1.00 81.38 107 THR A O 1
ATOM 869 N N . TYR A 1 108 ? 9.646 -6.852 -43.525 1.00 84.69 108 TYR A N 1
ATOM 870 C CA . TYR A 1 108 ? 10.158 -6.116 -42.367 1.00 84.69 108 TYR A CA 1
ATOM 871 C C . TYR A 1 108 ? 10.891 -7.037 -41.388 1.00 84.69 108 TYR A C 1
ATOM 873 O O . TYR A 1 108 ? 10.338 -8.018 -40.878 1.00 84.69 108 TYR A O 1
ATOM 881 N N . ARG A 1 109 ? 12.157 -6.696 -41.132 1.00 86.81 109 ARG A N 1
ATOM 882 C CA . ARG A 1 109 ? 13.033 -7.310 -40.130 1.00 86.81 109 ARG A CA 1
ATOM 883 C C . ARG A 1 109 ? 13.471 -6.213 -39.182 1.00 86.81 109 ARG A C 1
ATOM 885 O O . ARG A 1 109 ? 13.962 -5.199 -39.658 1.00 86.81 109 ARG A O 1
ATOM 892 N N . ASP A 1 110 ? 13.293 -6.414 -37.886 1.00 92.75 110 ASP A N 1
ATOM 893 C CA . ASP A 1 110 ? 13.837 -5.561 -36.826 1.00 92.75 110 ASP A CA 1
ATOM 894 C C . ASP A 1 110 ? 13.692 -6.294 -35.480 1.00 92.75 110 ASP A C 1
ATOM 896 O O . ASP A 1 110 ? 13.305 -7.460 -35.437 1.00 92.75 110 ASP A O 1
ATOM 900 N N . PHE A 1 111 ? 13.987 -5.613 -34.375 1.00 94.25 111 PHE A N 1
ATOM 901 C CA . PHE A 1 111 ? 13.820 -6.081 -32.998 1.00 94.25 111 PHE A CA 1
ATOM 902 C C . PHE A 1 111 ? 14.806 -7.175 -32.571 1.00 94.25 111 PHE A C 1
ATOM 904 O O . PHE A 1 111 ? 14.503 -8.009 -31.714 1.00 94.25 111 PHE A O 1
ATOM 911 N N . GLY A 1 112 ? 16.004 -7.162 -33.164 1.00 95.44 112 GLY A N 1
ATOM 912 C CA . GLY A 1 112 ? 17.044 -8.162 -32.931 1.00 95.44 112 GLY A CA 1
ATOM 913 C C . GLY A 1 112 ? 17.713 -8.118 -31.554 1.00 95.44 112 GLY A C 1
ATOM 914 O O . GLY A 1 112 ? 18.327 -9.099 -31.145 1.00 95.44 112 GLY A O 1
ATOM 915 N N . HIS A 1 113 ? 17.608 -7.013 -30.814 1.00 96.94 113 HIS A N 1
ATOM 916 C CA . HIS A 1 113 ? 18.206 -6.896 -29.484 1.00 96.94 113 HIS A CA 1
ATOM 917 C C . HIS A 1 113 ? 17.288 -7.492 -28.420 1.00 96.94 113 HIS A C 1
ATOM 919 O O . HIS A 1 113 ? 16.140 -7.063 -28.301 1.00 96.94 113 HIS A O 1
ATOM 925 N N . ILE A 1 114 ? 17.802 -8.421 -27.611 1.00 97.69 114 ILE A N 1
ATOM 926 C CA . ILE A 1 114 ? 17.038 -9.094 -26.554 1.00 97.69 114 ILE A CA 1
ATOM 927 C C . ILE A 1 114 ? 17.779 -9.007 -25.223 1.00 97.69 114 ILE A C 1
ATOM 929 O O . ILE A 1 114 ? 18.992 -9.212 -25.145 1.00 97.69 114 ILE A O 1
ATOM 933 N N . ARG A 1 115 ? 17.025 -8.714 -24.164 1.00 97.44 115 ARG A N 1
ATOM 934 C CA . ARG A 1 115 ? 17.456 -8.895 -22.784 1.00 97.44 115 ARG A CA 1
ATOM 935 C C . ARG A 1 115 ? 16.491 -9.840 -22.097 1.00 97.44 115 ARG A C 1
ATOM 937 O O . ARG A 1 115 ? 15.278 -9.664 -22.212 1.00 97.44 115 ARG A O 1
ATOM 944 N N . GLU A 1 116 ? 17.038 -10.829 -21.408 1.00 97.88 116 GLU A N 1
ATOM 945 C CA . GLU A 1 116 ? 16.242 -11.778 -20.639 1.00 97.88 116 GLU A CA 1
ATOM 946 C C . GLU A 1 116 ? 15.739 -11.125 -19.353 1.00 97.88 116 GLU A C 1
ATOM 948 O O . GLU A 1 116 ? 16.498 -10.469 -18.626 1.00 97.88 116 GLU A O 1
ATOM 953 N N . VAL A 1 117 ? 14.431 -11.249 -19.135 1.00 98.50 117 VAL A N 1
ATOM 954 C CA . VAL A 1 117 ? 13.720 -10.594 -18.043 1.00 98.50 117 VAL A CA 1
ATOM 955 C C . VAL A 1 117 ? 12.650 -11.491 -17.437 1.00 98.50 117 VAL A C 1
ATOM 957 O O . VAL A 1 117 ? 12.124 -12.391 -18.082 1.00 98.50 117 VAL A O 1
ATOM 960 N N . GLU A 1 118 ? 12.274 -11.186 -16.207 1.00 98.38 118 GLU A N 1
ATOM 961 C CA . GLU A 1 118 ? 11.075 -11.686 -15.544 1.00 98.38 118 GLU A CA 1
ATOM 962 C C . GLU A 1 118 ? 10.067 -10.538 -15.443 1.00 98.38 118 GLU A C 1
ATOM 964 O O . GLU A 1 118 ? 10.369 -9.485 -14.878 1.00 98.38 118 GLU A O 1
ATOM 969 N N . LEU A 1 119 ? 8.876 -10.717 -16.014 1.00 98.31 119 LEU A N 1
ATOM 970 C CA . LEU A 1 119 ? 7.804 -9.726 -15.940 1.00 98.31 119 LEU A CA 1
ATOM 971 C C . LEU A 1 119 ? 7.173 -9.748 -14.542 1.00 98.31 119 LEU A C 1
ATOM 973 O O . LEU A 1 119 ? 6.589 -10.752 -14.150 1.00 98.31 119 LEU A O 1
ATOM 977 N N . LEU A 1 12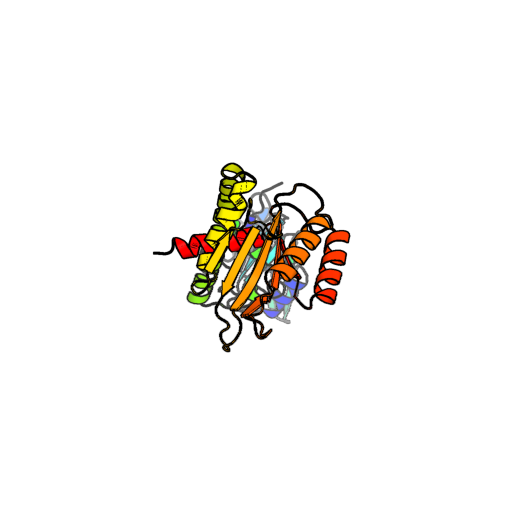0 ? 7.254 -8.629 -13.821 1.00 98.25 120 LEU A N 1
ATOM 978 C CA . LEU A 1 120 ? 6.742 -8.506 -12.450 1.00 98.25 120 LEU A CA 1
ATOM 979 C C . LEU A 1 120 ? 5.286 -8.039 -12.403 1.00 98.25 120 LEU A C 1
ATOM 981 O O . LEU A 1 120 ? 4.566 -8.346 -11.465 1.00 98.25 120 LEU A O 1
ATOM 985 N N . THR A 1 121 ? 4.847 -7.290 -13.415 1.00 97.00 121 THR A N 1
ATOM 986 C CA . THR A 1 121 ? 3.497 -6.711 -13.481 1.00 97.00 121 THR A CA 1
ATOM 987 C C . THR A 1 121 ? 2.759 -7.260 -14.709 1.00 97.00 121 THR A C 1
ATOM 989 O O . THR A 1 121 ? 2.698 -6.583 -15.743 1.00 97.00 121 THR A O 1
ATOM 992 N N . PRO A 1 122 ? 2.206 -8.485 -14.652 1.00 93.69 122 PRO A N 1
ATOM 993 C CA . PRO A 1 122 ? 1.576 -9.145 -15.800 1.00 93.69 122 PRO A CA 1
ATOM 994 C C . PRO A 1 122 ? 0.289 -8.465 -16.285 1.00 93.69 122 PRO A C 1
ATOM 996 O O . PRO A 1 122 ? -0.190 -8.784 -17.367 1.00 93.69 122 PRO A O 1
ATOM 999 N N . HIS A 1 123 ? -0.260 -7.516 -15.526 1.00 93.88 123 HIS A N 1
ATOM 1000 C CA . HIS A 1 123 ? -1.406 -6.693 -15.927 1.00 93.88 123 HIS A CA 1
ATOM 1001 C C . HIS A 1 123 ? -1.039 -5.212 -16.128 1.00 93.88 123 HIS A C 1
ATOM 1003 O O . HIS A 1 123 ? -1.889 -4.405 -16.496 1.00 93.88 123 HIS A O 1
ATOM 1009 N N . GLY A 1 124 ? 0.241 -4.862 -15.954 1.00 94.81 124 GLY A N 1
ATOM 1010 C CA . GLY A 1 124 ? 0.736 -3.488 -15.948 1.00 94.81 124 GLY A CA 1
ATOM 1011 C C . GLY A 1 124 ? 0.355 -2.700 -14.696 1.00 94.81 124 GLY A C 1
ATOM 1012 O O . GLY A 1 124 ? -0.266 -3.211 -13.772 1.00 94.81 124 GLY A O 1
ATOM 1013 N N . VAL A 1 125 ? 0.752 -1.433 -14.691 1.00 97.25 125 VAL A N 1
ATOM 1014 C CA . VAL A 1 125 ? 0.469 -0.444 -13.650 1.00 97.25 125 VAL A CA 1
ATOM 1015 C C . VAL A 1 125 ? -0.034 0.814 -14.340 1.00 97.25 125 VAL A C 1
ATOM 1017 O O . VAL A 1 125 ? 0.634 1.332 -15.240 1.00 97.25 125 VAL A O 1
ATOM 1020 N N . ALA A 1 126 ? -1.207 1.311 -13.958 1.00 96.06 126 ALA A N 1
ATOM 1021 C CA . ALA A 1 126 ? -1.721 2.570 -14.476 1.00 96.06 126 ALA A CA 1
ATOM 1022 C C . ALA A 1 126 ? -0.794 3.717 -14.056 1.00 96.06 126 ALA A C 1
ATOM 1024 O O . ALA A 1 126 ? -0.420 3.837 -12.891 1.00 96.06 126 ALA A O 1
ATOM 1025 N N . ASN A 1 127 ? -0.444 4.606 -14.990 1.00 93.62 127 ASN A N 1
ATOM 1026 C CA . ASN A 1 127 ? 0.448 5.734 -14.704 1.00 93.62 127 ASN A CA 1
ATOM 1027 C C . ASN A 1 127 ? -0.089 6.619 -13.569 1.00 93.62 127 ASN A C 1
ATOM 1029 O O . ASN A 1 127 ? 0.689 7.277 -12.887 1.00 93.62 127 ASN A O 1
ATOM 1033 N N . SER A 1 128 ? -1.413 6.681 -13.425 1.00 90.50 128 SER A N 1
ATOM 1034 C CA . SER A 1 128 ? -2.130 7.452 -12.413 1.00 90.50 128 SER A CA 1
ATOM 1035 C C . SER A 1 128 ? -2.583 6.618 -11.217 1.00 90.50 128 SER A C 1
ATOM 1037 O O . SER A 1 128 ? -3.297 7.169 -10.389 1.00 90.50 128 SER A O 1
ATOM 1039 N N . SER A 1 129 ? -2.197 5.345 -11.096 1.00 91.75 129 SER A N 1
ATOM 1040 C CA . SER A 1 129 ? -2.536 4.549 -9.912 1.00 91.75 129 SER A CA 1
ATOM 1041 C C . SER A 1 129 ? -2.081 5.261 -8.636 1.00 91.75 129 SER A C 1
ATOM 1043 O O . SER A 1 129 ? -1.055 5.956 -8.625 1.00 91.75 129 SER A O 1
ATOM 1045 N N . ARG A 1 130 ? -2.836 5.086 -7.544 1.00 87.94 130 ARG A N 1
ATOM 1046 C CA . ARG A 1 130 ? -2.506 5.667 -6.233 1.00 87.94 130 ARG A CA 1
ATOM 1047 C C . ARG A 1 130 ? -1.130 5.243 -5.724 1.00 87.94 130 ARG A C 1
ATOM 1049 O O . ARG A 1 130 ? -0.494 5.992 -4.992 1.00 87.94 130 ARG A O 1
ATOM 1056 N N . HIS A 1 131 ? -0.658 4.089 -6.187 1.00 91.06 131 HIS A N 1
ATOM 1057 C CA . HIS A 1 131 ? 0.632 3.515 -5.827 1.00 91.06 131 HIS A CA 1
ATOM 1058 C C . HIS A 1 131 ? 1.819 4.151 -6.554 1.00 91.06 131 HIS A C 1
ATOM 1060 O O . HIS A 1 131 ? 2.966 3.873 -6.210 1.00 91.06 131 HIS A O 1
ATOM 1066 N N . VAL A 1 132 ? 1.564 5.008 -7.551 1.00 92.25 132 VAL A N 1
ATOM 1067 C CA . VAL A 1 132 ? 2.597 5.635 -8.379 1.00 92.25 132 VAL A CA 1
ATOM 1068 C C . VAL A 1 132 ? 2.832 7.082 -7.946 1.00 92.25 132 VAL A C 1
ATOM 1070 O O . VAL A 1 132 ? 2.037 7.998 -8.202 1.00 92.25 132 VAL A O 1
ATOM 1073 N N . GLY A 1 133 ? 3.996 7.307 -7.340 1.00 87.44 133 GLY A N 1
ATOM 1074 C CA . GLY A 1 133 ? 4.441 8.628 -6.917 1.00 87.44 133 GLY A CA 1
ATOM 1075 C C . GLY A 1 133 ? 4.606 9.628 -8.071 1.00 87.44 133 GLY A C 1
ATOM 1076 O O . GLY A 1 133 ? 4.646 9.302 -9.265 1.00 87.44 133 GLY A O 1
ATOM 1077 N N . SER A 1 134 ? 4.643 10.916 -7.724 1.00 86.81 134 SER A N 1
ATOM 1078 C CA . SER A 1 134 ? 4.786 12.001 -8.705 1.00 86.81 134 SER A CA 1
ATOM 1079 C C . SER A 1 134 ? 6.141 11.970 -9.421 1.00 86.81 134 SER A C 1
ATOM 1081 O O . SER A 1 134 ? 6.221 12.354 -10.592 1.00 86.81 134 SER A O 1
ATOM 1083 N N . GLY A 1 135 ? 7.193 11.475 -8.763 1.00 89.44 135 GLY A N 1
ATOM 1084 C CA . GLY A 1 135 ? 8.528 11.349 -9.333 1.00 89.44 135 GLY A CA 1
ATOM 1085 C C . GLY A 1 135 ? 8.584 10.317 -10.457 1.00 89.44 135 GLY A C 1
ATOM 1086 O O . GLY A 1 135 ? 9.110 10.621 -11.534 1.00 89.44 135 GLY A O 1
ATOM 1087 N N . LEU A 1 136 ? 7.993 9.137 -10.256 1.00 92.19 136 LEU A N 1
ATOM 1088 C CA . LEU A 1 136 ? 7.841 8.126 -11.305 1.00 92.19 136 LEU A CA 1
ATOM 1089 C C . LEU A 1 136 ? 6.979 8.637 -12.462 1.00 92.19 136 LEU A C 1
ATOM 1091 O O . LEU A 1 136 ? 7.386 8.524 -13.622 1.00 92.19 136 LEU A O 1
ATOM 1095 N N . ARG A 1 137 ? 5.846 9.292 -12.172 1.00 91.31 137 ARG A N 1
ATOM 1096 C CA . ARG A 1 137 ? 4.995 9.918 -13.203 1.00 91.31 137 ARG A CA 1
ATOM 1097 C C . ARG A 1 137 ? 5.749 10.933 -14.052 1.00 91.31 137 ARG A C 1
ATOM 1099 O O . ARG A 1 137 ? 5.634 10.925 -15.276 1.00 91.31 137 ARG A O 1
ATOM 1106 N N . HIS A 1 138 ? 6.560 11.779 -13.424 1.00 89.81 138 HIS A N 1
ATOM 1107 C CA . HIS A 1 138 ? 7.398 12.728 -14.143 1.00 89.81 138 HIS A CA 1
ATOM 1108 C C . HIS A 1 138 ? 8.440 12.012 -15.016 1.00 89.81 138 HIS A C 1
ATOM 1110 O O . HIS A 1 138 ? 8.600 12.356 -16.187 1.00 89.81 138 HIS A O 1
ATOM 1116 N N . SER A 1 139 ? 9.084 10.963 -14.495 1.00 92.25 139 SER A N 1
ATOM 1117 C CA . SER A 1 139 ? 10.045 10.137 -15.240 1.00 92.25 139 SER A CA 1
ATOM 1118 C C . SER A 1 139 ? 9.436 9.546 -16.519 1.00 92.25 139 SER A C 1
ATOM 1120 O O . SER A 1 139 ? 10.067 9.566 -17.579 1.00 92.25 139 SER A O 1
ATOM 1122 N N . LEU A 1 140 ? 8.169 9.117 -16.468 1.00 91.50 140 LEU A N 1
ATOM 1123 C CA . LEU A 1 140 ? 7.421 8.591 -17.617 1.00 91.50 140 LEU A CA 1
ATOM 1124 C C . LEU A 1 140 ? 7.212 9.603 -18.756 1.00 91.50 140 LEU A C 1
ATOM 1126 O O . LEU A 1 140 ? 6.886 9.188 -19.871 1.00 91.50 140 LEU A O 1
ATOM 1130 N N . THR A 1 141 ? 7.425 10.903 -18.531 1.00 88.75 141 THR A N 1
ATOM 1131 C CA . THR A 1 141 ? 7.377 11.933 -19.586 1.00 88.75 141 THR A CA 1
ATOM 1132 C C . THR A 1 141 ? 8.683 12.059 -20.379 1.00 88.75 141 THR A C 1
ATOM 1134 O O . THR A 1 141 ? 8.708 12.700 -21.432 1.00 88.75 141 THR A O 1
ATOM 1137 N N . SER A 1 142 ? 9.764 11.407 -19.929 1.00 89.38 142 SER A N 1
ATOM 1138 C CA . SER A 1 142 ? 11.070 11.431 -20.595 1.00 89.38 142 SER A CA 1
ATOM 1139 C C . SER A 1 142 ? 10.976 10.964 -22.048 1.00 89.38 142 SER A C 1
ATOM 1141 O O . SER A 1 142 ? 10.442 9.893 -22.341 1.00 89.38 142 SER A O 1
ATOM 1143 N N . ARG A 1 143 ? 11.543 11.740 -22.979 1.00 85.75 143 ARG A N 1
ATOM 1144 C CA . ARG A 1 143 ? 11.570 11.395 -24.414 1.00 85.75 143 ARG A CA 1
ATOM 1145 C C . ARG A 1 143 ? 12.715 10.446 -24.783 1.00 85.75 143 ARG A C 1
ATOM 1147 O O . ARG A 1 143 ? 12.797 10.028 -25.936 1.00 85.75 143 ARG A O 1
ATOM 1154 N N . SER A 1 144 ? 13.597 10.113 -23.836 1.00 88.62 144 SER A N 1
ATOM 1155 C CA . SER A 1 144 ? 14.685 9.163 -24.085 1.00 88.62 144 SER A CA 1
ATOM 1156 C C . SER A 1 144 ? 14.140 7.758 -24.358 1.00 88.62 144 SER A C 1
ATOM 1158 O O . SER A 1 144 ? 13.103 7.362 -23.824 1.00 88.62 144 SER A O 1
ATOM 1160 N N . ARG A 1 145 ? 14.866 6.987 -25.176 1.00 87.38 145 ARG A N 1
ATOM 1161 C CA . ARG A 1 145 ? 14.605 5.555 -25.400 1.00 87.38 145 ARG A CA 1
ATOM 1162 C C . ARG A 1 145 ? 14.910 4.738 -24.157 1.00 87.38 145 ARG A C 1
ATOM 1164 O O . ARG A 1 145 ? 14.090 3.923 -23.759 1.00 87.38 145 ARG A O 1
ATOM 1171 N N . THR A 1 146 ? 16.065 5.003 -23.555 1.00 93.06 146 THR A N 1
ATOM 1172 C CA . THR A 1 146 ? 16.530 4.344 -22.338 1.00 93.06 146 THR A CA 1
ATOM 1173 C C . THR A 1 146 ? 17.114 5.390 -21.400 1.00 93.06 146 THR A C 1
ATOM 1175 O O . THR A 1 146 ? 17.868 6.266 -21.832 1.00 93.06 146 THR A O 1
ATOM 1178 N N . TRP A 1 147 ? 16.760 5.333 -20.121 1.00 94.62 147 TRP A N 1
ATOM 1179 C CA . TRP A 1 147 ? 17.336 6.199 -19.093 1.00 94.62 147 TRP A CA 1
ATOM 1180 C C . TRP A 1 147 ? 17.384 5.480 -17.749 1.00 94.62 147 TRP A C 1
ATOM 1182 O O . TRP A 1 147 ? 16.631 4.540 -17.510 1.00 94.62 147 TRP A O 1
ATOM 1192 N N . GLN A 1 148 ? 18.298 5.913 -16.886 1.00 95.19 148 GLN A N 1
ATOM 1193 C CA . GLN A 1 148 ? 18.330 5.470 -15.498 1.00 95.19 148 GLN A CA 1
ATOM 1194 C C . GLN A 1 148 ? 17.392 6.357 -14.678 1.00 95.19 148 GLN A C 1
ATOM 1196 O O . GLN A 1 148 ? 17.415 7.581 -14.830 1.00 95.19 148 GLN A O 1
ATOM 1201 N N . ILE A 1 149 ? 16.603 5.755 -13.796 1.00 95.19 149 ILE A N 1
ATOM 1202 C CA . ILE A 1 149 ? 15.756 6.464 -12.841 1.00 95.19 149 ILE A CA 1
ATOM 1203 C C . ILE A 1 149 ? 16.497 6.459 -11.504 1.00 95.19 149 ILE A C 1
ATOM 1205 O O . ILE A 1 149 ? 16.750 5.404 -10.934 1.00 95.19 149 ILE A O 1
ATOM 1209 N N . ARG A 1 150 ? 16.923 7.638 -11.042 1.00 93.06 150 ARG A N 1
ATOM 1210 C CA . ARG A 1 150 ? 17.751 7.801 -9.835 1.00 93.06 150 ARG A CA 1
ATOM 1211 C C . ARG A 1 150 ? 16.970 8.512 -8.735 1.00 93.06 150 ARG A C 1
ATOM 1213 O O . ARG A 1 150 ? 16.214 9.428 -9.049 1.00 93.06 150 ARG A O 1
ATOM 1220 N N . GLY A 1 151 ? 17.219 8.145 -7.475 1.00 91.44 151 GLY A N 1
ATOM 1221 C CA . GLY A 1 151 ? 16.636 8.811 -6.302 1.00 91.44 151 GLY A CA 1
ATOM 1222 C C . GLY A 1 151 ? 15.124 8.616 -6.196 1.00 91.44 151 GLY A C 1
ATOM 1223 O O . GLY A 1 151 ? 14.395 9.555 -5.873 1.00 91.44 151 GLY A O 1
ATOM 1224 N N . ARG A 1 152 ? 14.653 7.430 -6.587 1.00 93.06 152 ARG A N 1
ATOM 1225 C CA . ARG A 1 152 ? 13.231 7.041 -6.623 1.00 93.06 152 ARG A CA 1
ATOM 1226 C C . ARG A 1 152 ? 13.032 5.632 -6.067 1.00 93.06 152 ARG A C 1
ATOM 1228 O O . ARG A 1 152 ? 12.054 4.977 -6.396 1.00 93.06 152 ARG A O 1
ATOM 1235 N N . ASP A 1 153 ? 13.994 5.174 -5.280 1.00 92.75 153 ASP A N 1
ATOM 1236 C CA . ASP A 1 153 ? 14.095 3.821 -4.754 1.00 92.75 153 ASP A CA 1
ATOM 1237 C C . ASP A 1 153 ? 12.839 3.476 -3.940 1.00 92.75 153 ASP A C 1
ATOM 1239 O O . ASP A 1 153 ? 12.160 2.510 -4.268 1.00 92.75 153 ASP A O 1
ATOM 1243 N N . GLU A 1 154 ? 12.432 4.364 -3.027 1.00 92.06 154 GLU A N 1
ATOM 1244 C CA . GLU A 1 154 ? 11.200 4.237 -2.234 1.00 92.06 154 GLU A CA 1
ATOM 1245 C C . GLU A 1 154 ? 9.930 4.139 -3.101 1.00 92.06 154 GLU A C 1
ATOM 1247 O O . GLU A 1 154 ? 9.038 3.351 -2.805 1.00 92.06 154 GLU A O 1
ATOM 1252 N N . GLU A 1 155 ? 9.837 4.894 -4.207 1.00 93.94 155 GLU A N 1
ATOM 1253 C CA . GLU A 1 155 ? 8.667 4.830 -5.100 1.00 93.94 155 GLU A CA 1
ATOM 1254 C C . GLU A 1 155 ? 8.592 3.484 -5.844 1.00 93.94 155 GLU A C 1
ATOM 1256 O O . GLU A 1 155 ? 7.500 2.974 -6.088 1.00 93.94 155 GLU A O 1
ATOM 1261 N N . PHE A 1 156 ? 9.735 2.890 -6.206 1.00 94.88 156 PHE A N 1
ATOM 1262 C CA . PHE A 1 156 ? 9.770 1.551 -6.802 1.00 94.88 156 PHE A CA 1
ATOM 1263 C C . PHE A 1 156 ? 9.482 0.462 -5.775 1.00 94.88 156 PHE A C 1
ATOM 1265 O O . PHE A 1 156 ? 8.694 -0.435 -6.064 1.00 94.88 156 PHE A O 1
ATOM 1272 N N . GLU A 1 157 ? 10.093 0.540 -4.594 1.00 94.50 157 GLU A N 1
ATOM 1273 C CA . GLU A 1 157 ? 9.846 -0.388 -3.488 1.00 94.50 157 GLU A CA 1
ATOM 1274 C C . GLU A 1 157 ? 8.368 -0.392 -3.098 1.00 94.50 157 GLU A C 1
ATOM 1276 O O . GLU A 1 157 ? 7.787 -1.461 -2.934 1.00 94.50 157 GLU A O 1
ATOM 1281 N N . HIS A 1 158 ? 7.732 0.783 -3.069 1.00 93.81 158 HIS A N 1
ATOM 1282 C CA . HIS A 1 158 ? 6.301 0.911 -2.833 1.00 93.81 158 HIS A CA 1
ATOM 1283 C C . HIS A 1 158 ? 5.467 0.149 -3.873 1.00 93.81 158 HIS A C 1
ATOM 1285 O O . HIS A 1 158 ? 4.620 -0.657 -3.501 1.00 93.81 158 HIS A O 1
ATOM 1291 N N . VAL A 1 159 ? 5.721 0.335 -5.174 1.00 95.44 159 VAL A N 1
ATOM 1292 C CA . VAL A 1 159 ? 4.998 -0.409 -6.226 1.00 95.44 159 VAL A CA 1
ATOM 1293 C C . VAL A 1 159 ? 5.274 -1.916 -6.136 1.00 95.44 159 VAL A C 1
ATOM 1295 O O . VAL A 1 159 ? 4.358 -2.718 -6.290 1.00 95.44 159 VAL A O 1
ATOM 1298 N N . LEU A 1 160 ? 6.522 -2.311 -5.863 1.00 95.25 160 LEU A N 1
ATOM 1299 C CA . LEU A 1 160 ? 6.927 -3.716 -5.741 1.00 95.25 160 LEU A CA 1
ATOM 1300 C C . LEU A 1 160 ? 6.318 -4.413 -4.513 1.00 95.25 160 LEU A C 1
ATOM 1302 O O . LEU A 1 160 ? 6.066 -5.613 -4.567 1.00 95.25 160 LEU A O 1
ATOM 1306 N N . ALA A 1 161 ? 6.060 -3.682 -3.429 1.00 95.00 161 ALA A N 1
ATOM 1307 C CA . ALA A 1 161 ? 5.389 -4.206 -2.241 1.00 95.00 161 ALA A CA 1
ATOM 1308 C C . ALA A 1 161 ? 3.884 -4.459 -2.455 1.00 95.00 161 ALA A C 1
ATOM 1310 O O . ALA A 1 161 ? 3.273 -5.167 -1.662 1.00 95.00 161 ALA A O 1
ATOM 1311 N N . HIS A 1 162 ? 3.300 -3.914 -3.528 1.00 95.38 162 HIS A N 1
ATOM 1312 C CA . HIS A 1 162 ? 1.862 -3.968 -3.812 1.00 95.38 162 HIS A CA 1
ATOM 1313 C C . HIS A 1 162 ? 1.534 -4.684 -5.132 1.00 95.38 162 HIS A C 1
ATOM 1315 O O . HIS A 1 162 ? 0.476 -4.441 -5.702 1.00 95.38 162 HIS A O 1
ATOM 1321 N N . LEU A 1 163 ? 2.414 -5.559 -5.642 1.00 92.81 163 LEU A N 1
ATOM 1322 C CA . LEU A 1 163 ? 2.234 -6.225 -6.949 1.00 92.81 163 LEU A CA 1
ATOM 1323 C C . LEU A 1 163 ? 0.922 -7.014 -7.088 1.00 92.81 163 LEU A C 1
ATOM 1325 O O . LEU A 1 163 ? 0.405 -7.121 -8.200 1.00 92.81 163 LEU A O 1
ATOM 1329 N N . ASP A 1 164 ? 0.385 -7.524 -5.979 1.00 90.38 164 ASP A N 1
ATOM 1330 C CA . ASP A 1 164 ? -0.866 -8.290 -5.941 1.00 90.38 164 ASP A CA 1
ATOM 1331 C C . ASP A 1 164 ? -2.116 -7.411 -5.719 1.00 90.38 164 ASP A C 1
ATOM 1333 O O . ASP A 1 164 ? -3.237 -7.922 -5.720 1.00 90.38 164 ASP A O 1
ATOM 1337 N N . ASP A 1 165 ? -1.954 -6.094 -5.534 1.00 91.56 165 ASP A N 1
ATOM 1338 C CA . ASP A 1 165 ? -3.070 -5.170 -5.318 1.00 91.56 165 ASP A CA 1
ATOM 1339 C C . ASP A 1 165 ? -3.779 -4.861 -6.658 1.00 91.56 165 ASP A C 1
ATOM 1341 O O . ASP A 1 165 ? -3.174 -4.262 -7.561 1.00 91.56 165 ASP A O 1
ATOM 1345 N N . PRO A 1 166 ? -5.073 -5.210 -6.818 1.00 87.75 166 PRO A N 1
ATOM 1346 C CA . PRO A 1 166 ? -5.831 -4.914 -8.033 1.00 87.75 166 PRO A CA 1
ATOM 1347 C C . PRO A 1 166 ? -5.958 -3.411 -8.326 1.00 87.75 166 PRO A C 1
ATOM 1349 O O . PRO A 1 166 ? -6.281 -3.030 -9.451 1.00 87.75 166 PRO A O 1
ATOM 1352 N N . GLU A 1 167 ? -5.690 -2.529 -7.365 1.00 87.88 167 GLU A N 1
ATOM 1353 C CA . GLU A 1 167 ? -5.677 -1.084 -7.585 1.00 87.88 167 GLU A CA 1
ATOM 1354 C C . GLU A 1 167 ? -4.469 -0.587 -8.398 1.00 87.88 167 GLU A C 1
ATOM 1356 O O . GLU A 1 167 ? -4.476 0.543 -8.900 1.00 87.88 167 GLU A O 1
ATOM 1361 N N . LEU A 1 168 ? -3.438 -1.415 -8.614 1.00 90.88 168 LEU A N 1
ATOM 1362 C CA . LEU A 1 168 ? -2.317 -1.056 -9.493 1.00 90.88 168 LEU A CA 1
ATOM 1363 C C . LEU A 1 168 ? -2.762 -0.744 -10.925 1.00 90.88 168 LEU A C 1
ATOM 1365 O O . LEU A 1 168 ? -2.160 0.103 -11.587 1.00 90.88 168 LEU A O 1
ATOM 1369 N N . ILE A 1 169 ? -3.814 -1.404 -11.409 1.00 91.00 169 ILE A N 1
ATOM 1370 C CA . ILE A 1 169 ? -4.332 -1.217 -12.771 1.00 91.00 169 ILE A CA 1
ATOM 1371 C C . ILE A 1 169 ? -5.409 -0.132 -12.867 1.00 91.00 169 ILE A C 1
ATOM 1373 O O . ILE A 1 169 ? -5.824 0.207 -13.975 1.00 91.00 169 ILE A O 1
ATOM 1377 N N . GLN A 1 170 ? -5.862 0.422 -11.741 1.00 86.62 170 GLN A N 1
ATOM 1378 C CA . GLN A 1 170 ? -6.904 1.444 -11.723 1.00 86.62 170 GLN A CA 1
ATOM 1379 C C . GLN A 1 170 ? -6.297 2.837 -11.921 1.00 86.62 170 GLN A C 1
ATOM 1381 O O . GLN A 1 170 ? -5.315 3.212 -11.277 1.00 86.62 170 GLN A O 1
ATOM 1386 N N . GLU A 1 171 ? -6.879 3.624 -12.829 1.00 82.50 171 GLU A N 1
ATOM 1387 C CA . GLU A 1 171 ? -6.586 5.054 -12.888 1.00 82.50 171 GLU A CA 1
ATOM 1388 C C . GLU A 1 171 ? -7.232 5.725 -11.673 1.00 82.50 171 GLU A C 1
ATOM 1390 O O . GLU A 1 171 ? -8.419 5.526 -11.435 1.00 82.50 171 GLU A O 1
ATOM 1395 N N . SER A 1 172 ? -6.483 6.545 -10.933 1.00 69.69 172 SER A N 1
ATOM 1396 C CA . SER A 1 172 ? -7.056 7.338 -9.847 1.00 69.69 172 SER A CA 1
ATOM 1397 C C . SER A 1 172 ? -6.994 8.836 -10.146 1.00 69.69 172 SER A C 1
ATOM 1399 O O . SER A 1 172 ? -6.123 9.340 -10.876 1.00 69.69 172 SER A O 1
ATOM 1401 N N . THR A 1 173 ? -7.926 9.581 -9.571 1.00 73.69 173 THR A N 1
ATOM 1402 C CA . THR A 1 173 ? -7.956 11.043 -9.596 1.00 73.69 173 THR A CA 1
ATOM 1403 C C . THR A 1 173 ? -6.956 11.637 -8.598 1.00 73.69 173 THR A C 1
ATOM 1405 O O . THR A 1 173 ? -6.328 10.938 -7.801 1.00 73.69 173 THR A O 1
ATOM 1408 N N . GLU A 1 174 ? -6.734 12.952 -8.662 1.00 61.97 174 GLU A N 1
ATOM 1409 C CA . GLU A 1 174 ? -5.902 13.648 -7.669 1.00 61.97 174 GLU A CA 1
ATOM 1410 C C . GLU A 1 174 ? -6.524 13.610 -6.270 1.00 61.97 174 GLU A C 1
ATOM 1412 O O . GLU A 1 174 ? -5.796 13.394 -5.302 1.00 61.97 174 GLU A O 1
ATOM 1417 N N . THR A 1 175 ? -7.851 13.733 -6.181 1.00 58.22 175 THR A N 1
ATOM 1418 C CA . THR A 1 175 ? -8.609 13.692 -4.925 1.00 58.22 175 THR A CA 1
ATOM 1419 C C . THR A 1 175 ? -8.503 12.334 -4.240 1.00 58.22 175 THR A C 1
ATOM 1421 O O . THR A 1 175 ? -8.124 12.283 -3.077 1.00 58.22 175 THR A O 1
ATOM 1424 N N . GLU A 1 176 ? -8.711 11.233 -4.965 1.00 64.88 176 GLU A N 1
ATOM 1425 C CA . GLU A 1 176 ? -8.613 9.876 -4.396 1.00 64.88 176 GLU A CA 1
ATOM 1426 C C . GLU A 1 176 ? -7.192 9.562 -3.897 1.00 64.88 176 GLU A C 1
ATOM 1428 O O . GLU A 1 176 ? -7.008 8.903 -2.876 1.00 64.88 176 GLU A O 1
ATOM 1433 N N . ARG A 1 177 ? -6.152 10.078 -4.573 1.00 67.31 177 ARG A N 1
ATOM 1434 C CA . ARG A 1 177 ? -4.769 9.950 -4.075 1.00 67.31 177 ARG A CA 1
ATOM 1435 C C . ARG A 1 177 ? -4.542 10.748 -2.801 1.00 67.31 177 ARG A C 1
ATOM 1437 O O . ARG A 1 177 ? -3.855 10.268 -1.908 1.00 67.31 177 ARG A O 1
ATOM 1444 N N . MET A 1 178 ? -5.076 11.966 -2.731 1.00 62.56 178 MET A N 1
ATOM 1445 C CA . MET A 1 178 ? -4.991 12.792 -1.529 1.00 62.56 178 MET A CA 1
ATOM 1446 C C . MET A 1 178 ? -5.701 12.113 -0.354 1.00 62.56 178 MET A C 1
ATOM 1448 O O . MET A 1 178 ? -5.123 12.047 0.725 1.00 62.56 178 MET A O 1
ATOM 1452 N N . GLU A 1 179 ? -6.900 11.570 -0.567 1.00 62.59 179 GLU A N 1
ATOM 1453 C CA . GLU A 1 179 ? -7.642 10.807 0.443 1.00 62.59 179 GLU A CA 1
ATOM 1454 C C . GLU A 1 179 ? -6.830 9.606 0.942 1.00 62.59 179 GLU A C 1
ATOM 1456 O O . GLU A 1 179 ? -6.669 9.446 2.150 1.00 62.59 179 GLU A O 1
ATOM 1461 N N . GLY A 1 180 ? -6.211 8.838 0.037 1.00 65.88 180 GLY A N 1
ATOM 1462 C CA . GLY A 1 180 ? -5.329 7.730 0.417 1.00 65.88 180 GLY A CA 1
ATOM 1463 C C . GLY A 1 180 ? -4.097 8.167 1.223 1.00 65.88 180 GLY A C 1
ATOM 1464 O O . GLY A 1 180 ? -3.724 7.504 2.191 1.00 65.88 180 GLY A O 1
ATOM 1465 N N . VAL A 1 181 ? -3.479 9.306 0.882 1.00 70.12 181 VAL A N 1
ATOM 1466 C CA . VAL A 1 181 ? -2.353 9.867 1.655 1.00 70.12 181 VAL A CA 1
ATOM 1467 C C . VAL A 1 181 ? -2.806 10.310 3.044 1.00 70.12 181 VAL A C 1
ATOM 1469 O O . VAL A 1 181 ? -2.113 10.036 4.022 1.00 70.12 181 VAL A O 1
ATOM 1472 N N . VAL A 1 182 ? -3.953 10.987 3.141 1.00 63.06 182 VAL A N 1
ATOM 1473 C CA . VAL A 1 182 ? -4.515 11.444 4.419 1.00 63.06 182 VAL A CA 1
ATOM 1474 C C . VAL A 1 182 ? -4.842 10.257 5.314 1.00 63.06 182 VAL A C 1
ATOM 1476 O O . VAL A 1 182 ? -4.471 10.279 6.485 1.00 63.06 182 VAL A O 1
ATOM 1479 N N . GLU A 1 183 ? -5.470 9.213 4.776 1.00 63.25 183 GLU A N 1
ATOM 1480 C CA . GLU A 1 183 ? -5.813 8.021 5.551 1.00 63.25 183 GLU A CA 1
ATOM 1481 C C . GLU A 1 183 ? -4.559 7.275 6.018 1.00 63.25 183 GLU A C 1
ATOM 1483 O O . GLU A 1 183 ? -4.440 6.933 7.192 1.00 63.25 183 GLU A O 1
ATOM 1488 N N . THR A 1 184 ? -3.558 7.132 5.145 1.00 71.12 184 THR A N 1
ATOM 1489 C CA . THR A 1 184 ? -2.265 6.535 5.515 1.00 71.12 184 THR A CA 1
ATOM 1490 C C . THR A 1 184 ? -1.581 7.334 6.625 1.00 71.12 184 THR A C 1
ATOM 1492 O O . THR A 1 184 ? -1.141 6.775 7.629 1.00 71.12 184 THR A O 1
ATOM 1495 N N . ALA A 1 185 ? -1.515 8.661 6.481 1.00 65.25 185 ALA A N 1
ATOM 1496 C CA . ALA A 1 185 ? -0.919 9.539 7.481 1.00 65.25 185 ALA A CA 1
ATOM 1497 C C . ALA A 1 185 ? -1.683 9.492 8.812 1.00 65.25 185 ALA A C 1
ATOM 1499 O O . ALA A 1 185 ? -1.066 9.499 9.879 1.00 65.25 185 ALA A O 1
ATOM 1500 N N . ARG A 1 186 ? -3.016 9.413 8.754 1.00 64.12 186 ARG A N 1
ATOM 1501 C CA . ARG A 1 186 ? -3.882 9.252 9.921 1.00 64.12 186 ARG A CA 1
ATOM 1502 C C . ARG A 1 186 ? -3.602 7.935 10.634 1.00 64.12 186 ARG A C 1
ATOM 1504 O O . ARG A 1 186 ? -3.445 7.962 11.851 1.00 64.12 186 ARG A O 1
ATOM 1511 N N . GLN A 1 187 ? -3.504 6.825 9.907 1.00 69.75 187 GLN A N 1
ATOM 1512 C CA . GLN A 1 187 ? -3.221 5.518 10.496 1.00 69.75 187 GLN A CA 1
ATOM 1513 C C . GLN A 1 187 ? -1.856 5.511 11.191 1.00 69.75 187 GLN A C 1
ATOM 1515 O O . GLN A 1 187 ? -1.771 5.189 12.370 1.00 69.75 187 GLN A O 1
ATOM 1520 N N . VAL A 1 188 ? -0.807 5.997 10.518 1.00 73.12 188 VAL A N 1
ATOM 1521 C CA . VAL A 1 188 ? 0.537 6.119 11.112 1.00 73.12 188 VAL A CA 1
ATOM 1522 C C . VAL A 1 188 ? 0.518 6.992 12.371 1.00 73.12 188 VAL A C 1
ATOM 1524 O O . VAL A 1 188 ? 1.167 6.670 13.368 1.00 73.12 188 VAL A O 1
ATOM 1527 N N . ALA A 1 189 ? -0.223 8.103 12.349 1.00 70.38 189 ALA A N 1
ATOM 1528 C CA . ALA A 1 189 ? -0.359 8.977 13.507 1.00 70.38 189 ALA A CA 1
ATOM 1529 C C . ALA A 1 189 ? -1.109 8.298 14.664 1.00 70.38 189 ALA A C 1
ATOM 1531 O O . ALA A 1 189 ? -0.689 8.442 15.813 1.00 70.38 189 ALA A O 1
ATOM 1532 N N . LEU A 1 190 ? -2.182 7.555 14.376 1.00 66.00 190 LEU A N 1
ATOM 1533 C CA . LEU A 1 190 ? -2.936 6.788 15.369 1.00 66.00 190 LEU A CA 1
ATOM 1534 C C . LEU A 1 190 ? -2.076 5.692 15.997 1.00 66.00 190 LEU A C 1
ATOM 1536 O O . LEU A 1 190 ? -2.052 5.591 17.221 1.00 66.00 190 LEU A O 1
ATOM 1540 N N . ASP A 1 191 ? -1.312 4.952 15.196 1.00 72.69 191 ASP A N 1
ATOM 1541 C CA . ASP A 1 191 ? -0.425 3.890 15.677 1.00 72.69 191 ASP A CA 1
ATOM 1542 C C . ASP A 1 191 ? 0.686 4.463 16.571 1.00 72.69 191 ASP A C 1
ATOM 1544 O O . ASP A 1 191 ? 0.928 3.988 17.684 1.00 72.69 191 ASP A O 1
ATOM 1548 N N . ALA A 1 192 ? 1.333 5.547 16.127 1.00 74.25 192 ALA A N 1
ATOM 1549 C CA . ALA A 1 192 ? 2.385 6.214 16.892 1.00 74.25 192 ALA A CA 1
ATOM 1550 C C . ALA A 1 192 ? 1.856 6.839 18.193 1.00 74.25 192 ALA A C 1
ATOM 1552 O O . ALA A 1 192 ? 2.524 6.787 19.233 1.00 74.25 192 ALA A O 1
ATOM 1553 N N . PHE A 1 193 ? 0.659 7.431 18.146 1.00 71.12 193 PHE A N 1
ATOM 1554 C CA . PHE A 1 193 ? -0.013 7.957 19.326 1.00 71.12 193 PHE A CA 1
ATOM 1555 C C . PHE A 1 193 ? -0.390 6.826 20.283 1.00 71.12 193 PHE A C 1
ATOM 1557 O O . PHE A 1 193 ? -0.068 6.922 21.463 1.00 71.12 193 PHE A O 1
ATOM 1564 N N . GLY A 1 194 ? -0.980 5.736 19.788 1.00 69.12 194 GLY A N 1
ATOM 1565 C CA . GLY A 1 194 ? -1.384 4.584 20.590 1.00 69.12 194 GLY A CA 1
ATOM 1566 C C . GLY A 1 194 ? -0.213 3.901 21.288 1.00 69.12 194 GLY A C 1
ATOM 1567 O O . GLY A 1 194 ? -0.293 3.614 22.482 1.00 69.12 194 GLY A O 1
ATOM 1568 N N . ALA A 1 195 ? 0.922 3.737 20.601 1.00 72.12 195 ALA A N 1
ATOM 1569 C CA . ALA A 1 195 ? 2.137 3.189 21.200 1.00 72.12 195 ALA A CA 1
ATOM 1570 C C . ALA A 1 195 ? 2.657 4.056 22.362 1.00 72.12 195 ALA A C 1
ATOM 1572 O O . ALA A 1 195 ? 2.973 3.543 23.436 1.00 72.12 195 ALA A O 1
ATOM 1573 N N . ARG A 1 196 ? 2.703 5.384 22.180 1.00 73.94 196 ARG A N 1
ATOM 1574 C CA . ARG A 1 196 ? 3.115 6.319 23.242 1.00 73.94 196 ARG A CA 1
ATOM 1575 C C . ARG A 1 196 ? 2.098 6.417 24.370 1.00 73.94 196 ARG A C 1
ATOM 1577 O O . ARG A 1 196 ? 2.493 6.523 25.527 1.00 73.94 196 ARG A O 1
ATOM 1584 N N . PHE A 1 197 ? 0.813 6.399 24.040 1.00 70.75 197 PHE A N 1
ATOM 1585 C CA . PHE A 1 197 ? -0.278 6.464 25.000 1.00 70.75 197 PHE A CA 1
ATOM 1586 C C . PHE A 1 197 ? -0.285 5.227 25.899 1.00 70.75 197 PHE A C 1
ATOM 1588 O O . PHE A 1 197 ? -0.358 5.365 27.117 1.00 70.75 197 PHE A O 1
ATOM 1595 N N . ARG A 1 198 ? -0.090 4.034 25.323 1.00 69.31 198 ARG A N 1
ATOM 1596 C CA . ARG A 1 198 ? 0.085 2.777 26.063 1.00 69.31 198 ARG A CA 1
ATOM 1597 C C . ARG A 1 198 ? 1.291 2.834 27.000 1.00 69.31 198 ARG A C 1
ATOM 1599 O O . ARG A 1 198 ? 1.146 2.588 28.195 1.00 69.31 198 ARG A O 1
ATOM 1606 N N . ASP A 1 199 ? 2.468 3.182 26.481 1.00 72.69 199 ASP A N 1
ATOM 1607 C CA . ASP A 1 199 ? 3.695 3.270 27.286 1.00 72.69 199 ASP A CA 1
ATOM 1608 C C . ASP A 1 199 ? 3.552 4.296 28.425 1.00 72.69 199 ASP A C 1
ATOM 1610 O O . ASP A 1 199 ? 3.913 4.023 29.567 1.00 72.69 199 ASP A O 1
ATOM 1614 N N . GLY A 1 200 ? 2.940 5.449 28.142 1.00 73.56 200 GLY A N 1
ATOM 1615 C CA . GLY A 1 200 ? 2.629 6.470 29.139 1.00 73.56 200 GLY A CA 1
ATOM 1616 C C . GLY A 1 200 ? 1.656 5.985 30.216 1.00 73.56 200 GLY A C 1
ATOM 1617 O O . GLY A 1 200 ? 1.948 6.147 31.398 1.00 73.56 200 GLY A O 1
ATOM 1618 N N . LEU A 1 201 ? 0.541 5.356 29.828 1.00 69.56 201 LEU A N 1
ATOM 1619 C CA . LEU A 1 201 ? -0.454 4.809 30.757 1.00 69.56 201 LEU A CA 1
ATOM 1620 C C . LEU A 1 201 ? 0.155 3.735 31.667 1.00 69.56 201 LEU A C 1
ATOM 1622 O O . LEU A 1 201 ? 0.084 3.843 32.886 1.00 69.56 201 LEU A O 1
ATOM 1626 N N . THR A 1 202 ? 0.808 2.731 31.080 1.00 65.81 202 THR A N 1
ATOM 1627 C CA . THR A 1 202 ? 1.404 1.607 31.828 1.00 65.81 202 THR A CA 1
ATOM 1628 C C . THR A 1 202 ? 2.517 2.036 32.788 1.00 65.81 202 THR A C 1
ATOM 1630 O O . THR A 1 202 ? 2.737 1.379 33.802 1.00 65.81 202 THR A O 1
ATOM 1633 N N . LYS A 1 203 ? 3.218 3.144 32.503 1.00 69.75 203 LYS A N 1
ATOM 1634 C CA . LYS A 1 203 ? 4.238 3.718 33.397 1.00 69.75 203 LYS A CA 1
ATOM 1635 C C . LYS A 1 203 ? 3.661 4.632 34.472 1.00 69.75 203 LYS A C 1
ATOM 1637 O O . LYS A 1 203 ? 4.262 4.745 35.538 1.00 69.75 203 LYS A O 1
ATOM 1642 N N . ALA A 1 204 ? 2.565 5.327 34.174 1.00 66.81 204 ALA A N 1
ATOM 1643 C CA . ALA A 1 204 ? 1.977 6.320 35.065 1.00 66.81 204 ALA A CA 1
ATOM 1644 C C . ALA A 1 204 ? 0.997 5.719 36.079 1.00 66.81 204 ALA A C 1
ATOM 1646 O O . ALA A 1 204 ? 0.863 6.291 37.157 1.00 66.81 204 ALA A O 1
ATOM 1647 N N . PHE A 1 205 ? 0.340 4.601 35.750 1.00 65.56 205 PHE A N 1
ATOM 1648 C CA . PHE A 1 205 ? -0.772 4.070 36.537 1.00 65.56 205 PHE A CA 1
ATOM 1649 C C . PHE A 1 205 ? -0.480 2.699 37.165 1.00 65.56 205 PHE A C 1
ATOM 1651 O O . PHE A 1 205 ? -0.043 1.761 36.500 1.00 65.56 205 PHE A O 1
ATOM 1658 N N . GLY A 1 206 ? -0.746 2.576 38.466 1.00 62.84 206 GLY A N 1
ATOM 1659 C CA . GLY A 1 206 ? -0.793 1.317 39.207 1.00 62.84 206 GLY A CA 1
ATOM 1660 C C . GLY A 1 206 ? -2.182 0.661 39.191 1.00 62.84 206 GLY A C 1
ATOM 1661 O O . GLY A 1 206 ? -3.163 1.232 38.723 1.00 62.84 206 GLY A O 1
ATOM 1662 N N . LYS A 1 207 ? -2.283 -0.547 39.769 1.00 62.12 207 LYS A N 1
ATOM 1663 C CA . LYS A 1 207 ? -3.484 -1.415 39.740 1.00 62.12 207 LYS A CA 1
ATOM 1664 C C . LYS A 1 207 ? -4.817 -0.707 40.015 1.00 62.12 207 LYS A C 1
ATOM 1666 O O . LYS A 1 207 ? -5.773 -0.906 39.280 1.00 62.12 207 LYS A O 1
ATOM 1671 N N . ALA A 1 208 ? -4.879 0.115 41.063 1.00 60.59 208 ALA A N 1
ATOM 1672 C CA . ALA A 1 208 ? -6.111 0.782 41.500 1.00 60.59 208 ALA A CA 1
ATOM 1673 C C . ALA A 1 208 ? -6.500 2.004 40.643 1.00 60.59 208 ALA A C 1
ATOM 1675 O O . ALA A 1 208 ? -7.567 2.590 40.834 1.00 60.59 208 ALA A O 1
ATOM 1676 N N . GLU A 1 209 ? -5.629 2.431 39.729 1.00 74.44 209 GLU A N 1
ATOM 1677 C CA . GLU A 1 209 ? -5.825 3.649 38.944 1.00 74.44 209 GLU A CA 1
ATOM 1678 C C . GLU A 1 209 ? -6.430 3.356 37.562 1.00 74.44 209 GLU A C 1
ATOM 1680 O O . GLU A 1 209 ? -7.100 4.222 36.998 1.00 74.44 209 GLU A O 1
ATOM 1685 N N . TRP A 1 210 ? -6.312 2.116 37.066 1.00 76.81 210 TRP A N 1
ATOM 1686 C CA . TRP A 1 210 ? -6.951 1.670 35.821 1.00 76.81 210 TRP A CA 1
ATOM 1687 C C . TRP A 1 210 ? -8.473 1.808 35.846 1.00 76.81 210 TRP A C 1
ATOM 1689 O O . TRP A 1 210 ? -9.056 2.276 34.871 1.00 76.81 210 TRP A O 1
ATOM 1699 N N . GLU A 1 211 ? -9.121 1.486 36.967 1.00 83.19 211 GLU A N 1
ATOM 1700 C CA . GLU A 1 211 ? -10.571 1.659 37.124 1.00 83.19 211 GLU A CA 1
ATOM 1701 C C . GLU A 1 211 ? -11.003 3.111 36.886 1.00 83.19 211 GLU A C 1
ATOM 1703 O O . GLU A 1 211 ? -12.007 3.370 36.228 1.00 83.19 211 GLU A O 1
ATOM 1708 N N . ALA A 1 212 ? -10.230 4.075 37.400 1.00 82.56 212 ALA A N 1
ATOM 1709 C CA . ALA A 1 212 ? -10.539 5.493 37.254 1.00 82.56 212 ALA A CA 1
ATOM 1710 C C . ALA A 1 212 ? -10.366 5.961 35.803 1.00 82.56 212 ALA A C 1
ATOM 1712 O O . ALA A 1 212 ? -11.213 6.693 35.294 1.00 82.56 212 ALA A O 1
ATOM 1713 N N . VAL A 1 213 ? -9.306 5.507 35.129 1.00 83.62 213 VAL A N 1
ATOM 1714 C CA . VAL A 1 213 ? -9.046 5.832 33.719 1.00 83.62 213 VAL A CA 1
ATOM 1715 C C . VAL A 1 213 ? -10.134 5.252 32.811 1.00 83.62 213 VAL A C 1
ATOM 1717 O O . VAL A 1 213 ? -10.653 5.959 31.946 1.00 83.62 213 VAL A O 1
ATOM 1720 N N . ILE A 1 214 ? -10.515 3.989 33.025 1.00 87.88 214 ILE A N 1
ATOM 1721 C CA . ILE A 1 214 ? -11.572 3.325 32.253 1.00 87.88 214 ILE A CA 1
ATOM 1722 C C . ILE A 1 214 ? -12.915 4.024 32.491 1.00 87.88 214 ILE A C 1
ATOM 1724 O O . ILE A 1 214 ? -13.603 4.356 31.527 1.00 87.88 214 ILE A O 1
ATOM 1728 N N . ALA A 1 215 ? -13.270 4.312 33.747 1.00 89.25 215 ALA A N 1
ATOM 1729 C CA . ALA A 1 215 ? -14.512 5.010 34.074 1.00 89.25 215 ALA A CA 1
ATOM 1730 C C . ALA A 1 215 ? -14.585 6.399 33.418 1.00 89.25 215 ALA A C 1
ATOM 1732 O O . ALA A 1 215 ? -15.629 6.767 32.882 1.00 89.25 215 ALA A O 1
ATOM 1733 N N . GLU A 1 216 ? -13.485 7.157 33.411 1.00 87.19 216 GLU A N 1
ATOM 1734 C CA . GLU A 1 216 ? -13.453 8.477 32.776 1.00 87.19 216 GLU A CA 1
ATOM 1735 C C . GLU A 1 216 ? -13.614 8.388 31.254 1.00 87.19 216 GLU A C 1
ATOM 1737 O O . GLU A 1 216 ? -14.392 9.141 30.672 1.00 87.19 216 GLU A O 1
ATOM 1742 N N . ALA A 1 217 ? -12.960 7.421 30.604 1.00 88.38 217 ALA A N 1
ATOM 1743 C CA . ALA A 1 217 ? -13.151 7.189 29.175 1.00 88.38 217 ALA A CA 1
ATOM 1744 C C . ALA A 1 217 ? -14.594 6.773 28.837 1.00 88.38 217 ALA A C 1
ATOM 1746 O O . ALA A 1 217 ? -15.140 7.216 27.823 1.00 88.38 217 ALA A O 1
ATOM 1747 N N . LEU A 1 218 ? -15.222 5.948 29.682 1.00 91.62 218 LEU A N 1
ATOM 1748 C CA . LEU A 1 218 ? -16.598 5.483 29.499 1.00 91.62 218 LEU A CA 1
ATOM 1749 C C . LEU A 1 218 ? -17.621 6.619 29.588 1.00 91.62 218 LEU A C 1
ATOM 1751 O O . LEU A 1 218 ? -18.558 6.621 28.792 1.00 91.62 218 LEU A O 1
ATOM 1755 N N . LYS A 1 219 ? -17.431 7.620 30.459 1.00 91.31 219 LYS A N 1
ATOM 1756 C CA . LYS A 1 219 ? -18.321 8.801 30.514 1.00 91.31 219 LYS A CA 1
ATOM 1757 C C . LYS A 1 219 ? -18.446 9.490 29.156 1.00 91.31 219 LYS A C 1
ATOM 1759 O O . LYS A 1 219 ? -19.531 9.901 28.765 1.00 91.31 219 LYS A O 1
ATOM 1764 N N . THR A 1 220 ? -17.353 9.564 28.400 1.00 89.12 220 THR A N 1
ATOM 1765 C CA . THR A 1 220 ? -17.356 10.181 27.068 1.00 89.12 220 THR A CA 1
ATOM 1766 C C . THR A 1 220 ? -18.025 9.309 26.001 1.00 89.12 220 THR A C 1
ATOM 1768 O O . THR A 1 220 ? -18.495 9.814 24.980 1.00 89.12 220 THR A O 1
ATOM 1771 N N . HIS A 1 221 ? -18.065 7.989 26.196 1.00 88.12 221 HIS A N 1
ATOM 1772 C CA . HIS A 1 221 ? -18.781 7.069 25.304 1.00 88.12 221 HIS A CA 1
ATOM 1773 C C . HIS A 1 221 ? -20.277 7.000 25.604 1.00 88.12 221 HIS A C 1
ATOM 1775 O O . HIS A 1 221 ? -21.058 6.752 24.688 1.00 88.12 221 HIS A O 1
ATOM 1781 N N . PHE A 1 222 ? -20.666 7.263 26.851 1.00 88.69 222 PHE A N 1
ATOM 1782 C CA . PHE A 1 222 ? -22.046 7.230 27.327 1.00 88.69 222 PHE A CA 1
ATOM 1783 C C . PHE A 1 222 ? -22.441 8.583 27.951 1.00 88.69 222 PHE A C 1
ATOM 1785 O O . PHE A 1 222 ? -22.601 8.667 29.168 1.00 88.69 222 PHE A O 1
ATOM 1792 N N . PRO A 1 223 ? -22.609 9.649 27.142 1.00 83.88 223 PRO A N 1
ATOM 1793 C CA . PRO A 1 223 ? -22.812 11.011 27.649 1.00 83.88 223 PRO A CA 1
ATOM 1794 C C . PRO A 1 223 ? -24.097 11.189 28.473 1.00 83.88 223 PRO A C 1
ATOM 1796 O O . PRO A 1 223 ? -24.143 12.049 29.347 1.00 83.88 223 PRO A O 1
ATOM 1799 N N . ASP A 1 224 ? -25.117 10.367 28.217 1.00 87.00 224 ASP A N 1
ATOM 1800 C CA . ASP A 1 224 ? -26.412 10.406 28.911 1.00 87.00 224 ASP A CA 1
ATOM 1801 C C . ASP A 1 224 ? -26.525 9.358 30.038 1.00 87.00 224 ASP A C 1
ATOM 1803 O O . ASP A 1 224 ? -27.617 9.114 30.558 1.00 87.00 224 ASP A O 1
ATOM 1807 N N . ALA A 1 225 ? -25.419 8.695 30.393 1.00 90.69 225 ALA A N 1
ATOM 1808 C CA . ALA A 1 225 ? -25.373 7.687 31.447 1.00 90.69 225 ALA A CA 1
ATOM 1809 C C . ALA A 1 225 ? -24.614 8.186 32.682 1.00 90.69 225 ALA A C 1
ATOM 1811 O O . ALA A 1 225 ? -23.673 8.975 32.598 1.00 90.69 225 ALA A O 1
ATOM 1812 N N . GLU A 1 226 ? -24.979 7.650 33.841 1.00 91.56 226 GLU A N 1
ATOM 1813 C CA . GLU A 1 226 ? -24.211 7.800 35.069 1.00 91.56 226 GLU A CA 1
ATOM 1814 C C . GLU A 1 226 ? -23.192 6.659 35.162 1.00 91.56 226 GLU A C 1
ATOM 1816 O O . GLU A 1 226 ? -23.553 5.483 35.243 1.00 91.56 226 GLU A O 1
ATOM 1821 N N . VAL A 1 227 ? -21.902 7.005 35.128 1.00 90.62 227 VAL A N 1
ATOM 1822 C CA . VAL A 1 227 ? -20.801 6.045 35.280 1.00 90.62 227 VAL A CA 1
ATOM 1823 C C . VAL A 1 227 ? -20.259 6.117 36.705 1.00 90.62 227 VAL A C 1
ATOM 1825 O O . VAL A 1 227 ? -19.687 7.133 37.114 1.00 90.62 227 VAL A O 1
ATOM 1828 N N . PHE A 1 228 ? -20.413 5.030 37.456 1.00 84.38 228 PHE A N 1
ATOM 1829 C CA . PHE A 1 228 ? -19.973 4.902 38.841 1.00 84.38 228 PHE A CA 1
ATOM 1830 C C . PHE A 1 228 ? -18.718 4.050 38.940 1.00 84.38 228 PHE A C 1
ATOM 1832 O O . PHE A 1 228 ? -18.609 3.016 38.289 1.00 84.38 228 PHE A O 1
ATOM 1839 N N . LYS A 1 229 ? -17.808 4.443 39.834 1.00 84.12 229 LYS A N 1
ATOM 1840 C CA . LYS A 1 229 ? -16.772 3.544 40.342 1.00 84.12 229 LYS A CA 1
ATOM 1841 C C . LYS A 1 229 ? -17.236 2.981 41.679 1.00 84.12 229 LYS A C 1
ATOM 1843 O O . LYS A 1 229 ? -17.529 3.753 42.593 1.00 84.12 229 LYS A O 1
ATOM 1848 N N . THR A 1 230 ? -17.293 1.664 41.791 1.00 76.44 230 THR A N 1
ATOM 1849 C CA . THR A 1 230 ? -17.816 0.954 42.965 1.00 76.44 230 THR A CA 1
ATOM 1850 C C . THR A 1 230 ? -16.767 0.156 43.728 1.00 76.44 230 THR A C 1
ATOM 1852 O O . THR A 1 230 ? -17.100 -0.407 44.770 1.00 76.44 230 THR A O 1
ATOM 1855 N N . GLY A 1 231 ? -15.504 0.171 43.285 1.00 61.19 231 GLY A N 1
ATOM 1856 C CA . GLY A 1 231 ? -14.378 -0.433 44.005 1.00 61.19 231 GLY A CA 1
ATOM 1857 C C . GLY A 1 231 ? -14.232 0.080 45.450 1.00 61.19 231 GLY A C 1
ATOM 1858 O O . GLY A 1 231 ? -14.337 1.284 45.716 1.00 61.19 231 GLY A O 1
ATOM 1859 N N . GLY A 1 232 ? -13.992 -0.833 46.401 1.00 58.97 232 GLY A N 1
ATOM 1860 C CA . GLY A 1 232 ? -13.872 -0.543 47.839 1.00 58.97 232 GLY A CA 1
ATOM 1861 C C . GLY A 1 232 ? -15.032 -1.084 48.700 1.00 58.97 232 GLY A C 1
ATOM 1862 O O . GLY A 1 232 ? -15.645 -2.084 48.358 1.00 58.97 232 GLY A O 1
ATOM 1863 N N . PRO A 1 233 ? -15.378 -0.469 49.851 1.00 47.56 233 PRO A N 1
ATOM 1864 C CA . PRO A 1 233 ? -16.405 -0.995 50.772 1.00 47.56 233 PRO A CA 1
ATOM 1865 C C . PRO A 1 233 ? -17.826 -1.116 50.187 1.00 47.56 233 PRO A C 1
ATOM 1867 O O . PRO A 1 233 ? -18.682 -1.766 50.784 1.00 47.56 233 PRO A O 1
ATOM 1870 N N . ALA A 1 234 ? -18.082 -0.467 49.047 1.00 57.69 234 ALA A N 1
ATOM 1871 C CA . ALA A 1 234 ? -19.325 -0.559 48.285 1.00 57.69 234 ALA A CA 1
ATOM 1872 C C . ALA A 1 234 ? -19.273 -1.623 47.167 1.00 57.69 234 ALA A C 1
ATOM 1874 O O . ALA A 1 234 ? -20.282 -1.842 46.493 1.00 57.69 234 ALA A O 1
ATOM 1875 N N . GLU A 1 235 ? -18.132 -2.297 46.983 1.00 64.69 235 GLU A N 1
ATOM 1876 C CA . GLU A 1 235 ? -17.889 -3.271 45.921 1.00 64.69 235 GLU A CA 1
ATOM 1877 C C . GLU A 1 235 ? -18.738 -4.518 46.166 1.00 64.69 235 GLU A C 1
ATOM 1879 O O . GLU A 1 235 ? -18.428 -5.401 46.965 1.00 64.69 235 GLU A O 1
ATOM 1884 N N . ARG A 1 236 ? -19.868 -4.580 45.465 1.00 77.81 236 ARG A N 1
ATOM 1885 C CA . ARG A 1 236 ? -20.730 -5.765 45.393 1.00 77.81 236 ARG A CA 1
ATOM 1886 C C . ARG A 1 236 ? -20.420 -6.577 44.132 1.00 77.81 236 ARG A C 1
ATOM 1888 O O . ARG A 1 236 ? -21.337 -6.871 43.374 1.00 77.81 236 ARG A O 1
ATOM 1895 N N . GLY A 1 237 ? -19.140 -6.847 43.870 1.00 77.69 237 GLY A N 1
ATOM 1896 C CA . GLY A 1 237 ? -18.682 -7.696 42.759 1.00 77.69 237 GLY A CA 1
ATOM 1897 C C . GLY A 1 237 ? -18.488 -7.019 41.390 1.00 77.69 237 GLY A C 1
ATOM 1898 O O . GLY A 1 237 ? -18.226 -7.717 40.416 1.00 77.69 237 GLY A O 1
ATOM 1899 N N . ALA A 1 238 ? -18.607 -5.692 41.303 1.00 86.94 238 ALA A N 1
ATOM 1900 C CA . ALA A 1 238 ? -18.266 -4.912 40.109 1.00 86.94 238 ALA A CA 1
ATOM 1901 C C . ALA A 1 238 ? -17.422 -3.694 40.505 1.00 86.94 238 ALA A C 1
ATOM 1903 O O . ALA A 1 238 ? -17.713 -3.063 41.530 1.00 86.94 238 ALA A O 1
ATOM 1904 N N . ASP A 1 239 ? -16.433 -3.354 39.683 1.00 87.69 239 ASP A N 1
ATOM 1905 C CA . ASP A 1 239 ? -15.542 -2.206 39.879 1.00 87.69 239 ASP A CA 1
ATOM 1906 C C . ASP A 1 239 ? -16.129 -0.925 39.270 1.00 87.69 239 ASP A C 1
ATOM 1908 O O . ASP A 1 239 ? -15.949 0.169 39.815 1.00 87.69 239 ASP A O 1
ATOM 1912 N N . ILE A 1 240 ? -16.852 -1.056 38.151 1.00 91.31 240 ILE A N 1
ATOM 1913 C CA . ILE A 1 240 ? -17.499 0.047 37.432 1.00 91.31 240 ILE A CA 1
ATOM 1914 C C . ILE A 1 240 ? -18.941 -0.334 37.079 1.00 91.31 240 ILE A C 1
ATOM 1916 O O . ILE A 1 240 ? -19.240 -1.475 36.722 1.00 91.31 240 ILE A O 1
ATOM 1920 N N . GLU A 1 241 ? -19.837 0.648 37.124 1.00 93.06 241 GLU A N 1
ATOM 1921 C CA . GLU A 1 241 ? -21.221 0.522 36.674 1.00 93.06 241 GLU A CA 1
ATOM 1922 C C . GLU A 1 241 ? -21.579 1.654 35.723 1.00 93.06 241 GLU A C 1
ATOM 1924 O O . GLU A 1 241 ? -21.224 2.806 35.961 1.00 93.06 241 GLU A O 1
ATOM 1929 N N . ILE A 1 242 ? -22.324 1.335 34.671 1.00 94.25 242 ILE A N 1
ATOM 1930 C CA . ILE A 1 242 ? -22.911 2.318 33.762 1.00 94.25 242 ILE A CA 1
ATOM 1931 C C . ILE A 1 242 ? -24.422 2.198 33.905 1.00 94.25 242 ILE A C 1
ATOM 1933 O O . ILE A 1 242 ? -24.998 1.204 33.464 1.00 94.25 242 ILE A O 1
ATOM 1937 N N . ALA A 1 243 ? -25.059 3.179 34.536 1.00 93.31 243 ALA A N 1
ATOM 1938 C CA . ALA A 1 243 ? -26.508 3.257 34.637 1.00 93.31 243 ALA A CA 1
ATOM 1939 C C . ALA A 1 243 ? -27.040 4.239 33.597 1.00 93.31 243 ALA A C 1
ATOM 1941 O O . ALA A 1 243 ? -26.635 5.398 33.556 1.00 93.31 243 ALA A O 1
ATOM 1942 N N . MET A 1 244 ? -27.966 3.785 32.763 1.00 93.94 244 MET A N 1
ATOM 1943 C CA . MET A 1 244 ? -28.547 4.599 31.708 1.00 93.94 244 MET A CA 1
ATOM 1944 C C . MET A 1 244 ? -30.074 4.520 31.725 1.00 93.94 244 MET A C 1
ATOM 1946 O O . MET A 1 244 ? -30.640 3.446 31.972 1.00 93.94 244 MET A O 1
ATOM 1950 N N . PRO A 1 245 ? -30.767 5.635 31.441 1.00 91.50 245 PRO A N 1
ATOM 1951 C CA . PRO A 1 245 ? -32.202 5.601 31.217 1.00 91.50 245 PRO A CA 1
ATOM 1952 C C . PRO A 1 245 ? -32.535 4.606 30.105 1.00 91.50 245 PRO A C 1
ATOM 1954 O O . PRO A 1 245 ? -31.911 4.619 29.043 1.00 91.50 245 PRO A O 1
ATOM 1957 N N . ASN A 1 246 ? -33.532 3.751 30.327 1.00 89.62 246 ASN A N 1
ATOM 1958 C CA . ASN A 1 246 ? -34.020 2.879 29.268 1.00 89.62 246 ASN A CA 1
ATOM 1959 C C . ASN A 1 246 ? -34.718 3.740 28.197 1.00 89.62 246 ASN A C 1
ATOM 1961 O O . ASN A 1 246 ? -35.735 4.374 28.502 1.00 89.62 246 ASN A O 1
ATOM 1965 N N . PRO A 1 247 ? -34.222 3.755 26.945 1.00 85.31 247 PRO A N 1
ATOM 1966 C CA . PRO A 1 247 ? -34.749 4.621 25.891 1.00 85.31 247 PRO A CA 1
ATOM 1967 C C . PRO A 1 247 ? -36.182 4.259 25.474 1.00 85.31 247 PRO A C 1
ATOM 1969 O O . PRO A 1 247 ? -36.866 5.069 24.854 1.00 85.31 247 PRO A O 1
ATOM 1972 N N . LEU A 1 248 ? -36.652 3.057 25.819 1.00 88.94 248 LEU A N 1
ATOM 1973 C CA . LEU A 1 248 ? -38.016 2.586 25.568 1.00 88.94 248 LEU A CA 1
ATOM 1974 C C . LEU A 1 248 ? -38.972 2.882 26.738 1.00 88.94 248 LEU A C 1
ATOM 1976 O O . LEU A 1 248 ? -40.158 2.562 26.658 1.00 88.94 248 LEU A O 1
ATOM 1980 N N . GLY A 1 249 ? -38.469 3.486 27.819 1.00 84.06 249 GLY A N 1
ATOM 1981 C CA . GLY A 1 249 ? -39.181 3.638 29.084 1.00 84.06 249 GLY A CA 1
ATOM 1982 C C . GLY A 1 249 ? -39.196 2.349 29.915 1.00 84.06 249 GLY A C 1
ATOM 1983 O O . GLY A 1 249 ? -39.089 1.238 29.395 1.00 84.06 249 GLY A O 1
ATOM 1984 N N . GLY A 1 250 ? -39.321 2.494 31.237 1.00 86.88 250 GLY A N 1
ATO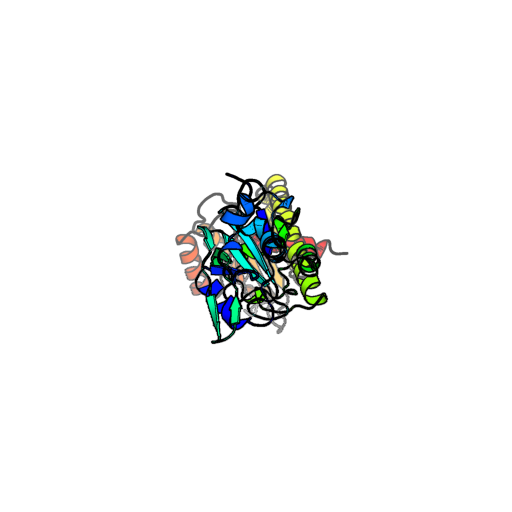M 1985 C CA . GLY A 1 250 ? -39.310 1.377 32.189 1.00 86.88 250 GLY A CA 1
ATOM 1986 C C . GLY A 1 250 ? -38.065 1.377 33.088 1.00 86.88 250 GLY A C 1
ATOM 1987 O O . GLY A 1 250 ? -37.568 2.460 33.398 1.00 86.88 250 GLY A O 1
ATOM 1988 N N . PRO A 1 251 ? -37.588 0.201 33.547 1.00 89.94 251 PRO A N 1
ATOM 1989 C CA . PRO A 1 251 ? -36.480 0.119 34.496 1.00 89.94 251 PRO A CA 1
ATOM 1990 C C . PRO A 1 251 ? -35.189 0.686 33.915 1.00 89.94 251 PRO A C 1
ATOM 1992 O O . PRO A 1 251 ? -34.921 0.502 32.728 1.00 89.94 251 PRO A O 1
ATOM 1995 N N . THR A 1 252 ? -34.376 1.306 34.768 1.00 92.81 252 THR A N 1
ATOM 1996 C CA . THR A 1 252 ? -33.023 1.758 34.424 1.00 92.81 252 THR A CA 1
ATOM 1997 C C . THR A 1 252 ? -32.193 0.577 33.941 1.00 92.81 252 THR A C 1
ATOM 1999 O O . THR A 1 252 ? -32.227 -0.499 34.543 1.00 92.81 252 THR A O 1
ATOM 2002 N N . TRP A 1 253 ? -31.451 0.766 32.856 1.00 95.00 253 TRP A N 1
ATOM 2003 C CA . TRP A 1 253 ? -30.518 -0.236 32.359 1.00 95.00 253 TRP A CA 1
ATOM 2004 C C . TRP A 1 253 ? -29.158 -0.048 33.006 1.00 95.00 253 TRP A C 1
ATOM 2006 O O . TRP A 1 253 ? -28.663 1.072 33.111 1.00 95.00 253 TRP A O 1
ATOM 2016 N N . THR A 1 254 ? -28.547 -1.153 33.418 1.00 94.75 254 THR A N 1
ATOM 2017 C CA . THR A 1 254 ? -27.222 -1.148 34.031 1.00 94.75 254 THR A CA 1
ATOM 2018 C C . THR A 1 254 ? -26.293 -2.106 33.303 1.00 94.75 254 THR A C 1
ATOM 2020 O O . THR A 1 254 ? -26.653 -3.253 33.038 1.00 94.75 254 THR A O 1
ATOM 2023 N N . ILE A 1 255 ? -25.081 -1.644 33.008 1.00 95.50 255 ILE A N 1
ATOM 2024 C CA . ILE A 1 255 ? -23.960 -2.493 32.601 1.00 95.50 255 ILE A CA 1
ATOM 2025 C C . ILE A 1 255 ? -22.986 -2.552 33.773 1.00 95.50 255 ILE A C 1
ATOM 2027 O O . ILE A 1 255 ? -22.596 -1.514 34.307 1.00 95.50 255 ILE A O 1
ATOM 2031 N N . VAL A 1 256 ? -22.604 -3.761 34.175 1.00 94.69 256 VAL A N 1
ATOM 2032 C CA . VAL A 1 256 ? -21.621 -3.988 35.242 1.00 94.69 256 VAL A CA 1
ATOM 2033 C C . VAL A 1 256 ? -20.287 -4.394 34.636 1.00 94.69 256 VAL A C 1
ATOM 2035 O O . VAL A 1 256 ? -20.244 -5.217 33.724 1.00 94.69 256 VAL A O 1
ATOM 2038 N N . ILE A 1 257 ? -19.194 -3.814 35.120 1.00 93.38 257 ILE A N 1
ATOM 2039 C CA . ILE A 1 257 ? -17.859 -4.043 34.572 1.00 93.38 257 ILE A CA 1
ATOM 2040 C C . ILE A 1 257 ? -16.911 -4.416 35.706 1.00 93.38 257 ILE A C 1
ATOM 2042 O O . ILE A 1 257 ? -16.807 -3.694 36.699 1.00 93.38 257 ILE A O 1
ATOM 2046 N N . GLN A 1 258 ? -16.203 -5.530 35.533 1.00 91.19 258 GLN A N 1
ATOM 2047 C CA . GLN A 1 258 ? -15.140 -5.965 36.430 1.00 91.19 258 GLN A CA 1
ATOM 2048 C C . GLN A 1 258 ? -13.781 -5.802 35.760 1.00 91.19 258 GLN A C 1
ATOM 2050 O O . GLN A 1 258 ? -13.543 -6.355 34.687 1.00 91.19 258 GLN A O 1
ATOM 2055 N N . VAL A 1 259 ? -12.884 -5.054 36.395 1.00 86.75 259 VAL A N 1
ATOM 2056 C CA . VAL A 1 259 ? -11.550 -4.723 35.898 1.00 86.75 259 VAL A CA 1
ATOM 2057 C C . VAL A 1 259 ? -10.529 -5.634 36.577 1.00 86.75 259 VAL A C 1
ATOM 2059 O O . VAL A 1 259 ? -10.441 -5.717 37.801 1.00 86.75 259 VAL A O 1
ATOM 2062 N N . LYS A 1 260 ? -9.719 -6.347 35.792 1.00 81.12 260 LYS A N 1
ATOM 2063 C CA . LYS A 1 260 ? -8.622 -7.166 36.323 1.00 81.12 260 LYS A CA 1
ATOM 2064 C C . LYS A 1 260 ? -7.299 -6.794 35.677 1.00 81.12 260 LYS A C 1
ATOM 2066 O O . LYS A 1 260 ? -7.082 -7.018 34.491 1.00 81.12 260 LYS A O 1
ATOM 2071 N N . ASP A 1 261 ? -6.392 -6.296 36.516 1.00 67.44 261 ASP A N 1
ATOM 2072 C CA . ASP A 1 261 ? -4.992 -6.072 36.165 1.00 67.44 261 ASP A CA 1
ATOM 2073 C C . ASP A 1 261 ? -4.143 -7.294 36.552 1.00 67.44 261 ASP A C 1
ATOM 2075 O O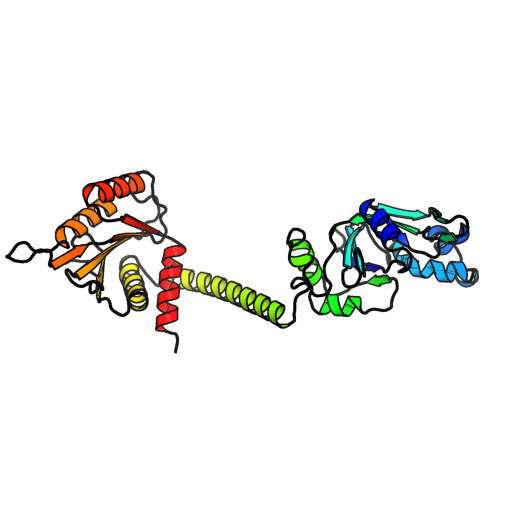 . ASP A 1 261 ? -3.593 -7.396 37.662 1.00 67.44 261 ASP A O 1
ATOM 2079 N N . TRP A 1 262 ? -4.124 -8.289 35.663 1.00 62.84 262 TRP A N 1
ATOM 2080 C CA . TRP A 1 262 ? -3.436 -9.566 35.851 1.00 62.84 262 TRP A CA 1
ATOM 2081 C C . TRP A 1 262 ? -2.338 -9.777 34.809 1.00 62.84 262 TRP A C 1
ATOM 2083 O O . TRP A 1 262 ? -2.535 -9.543 33.624 1.00 62.84 262 TRP A O 1
ATOM 2093 N N . LYS A 1 263 ? -1.197 -10.307 35.269 1.00 51.25 263 LYS A N 1
ATOM 2094 C CA . LYS A 1 263 ? -0.186 -10.947 34.418 1.00 51.25 263 LYS A CA 1
ATOM 2095 C C . LYS A 1 263 ? -0.380 -12.461 34.518 1.00 51.25 263 LYS A C 1
ATOM 2097 O O . LYS A 1 263 ? -0.168 -13.011 35.599 1.00 51.25 263 LYS A O 1
ATOM 2102 N N . GLY A 1 264 ? -0.790 -13.117 33.430 1.00 57.28 264 GLY A N 1
ATOM 2103 C CA . GLY A 1 264 ? -1.052 -14.566 33.366 1.00 57.28 264 GLY A CA 1
ATOM 2104 C C . GLY A 1 264 ? -2.458 -14.911 32.854 1.00 57.28 264 GLY A C 1
ATOM 2105 O O . GLY A 1 264 ? -3.112 -14.070 32.249 1.00 57.28 264 GLY A O 1
ATOM 2106 N N . GLU A 1 265 ? -2.924 -16.139 33.099 1.00 56.22 265 GLU A N 1
ATOM 2107 C CA . GLU A 1 265 ? -4.265 -16.602 32.702 1.00 56.22 265 GLU A CA 1
ATOM 2108 C C . GLU A 1 265 ? -5.342 -16.177 33.711 1.00 56.22 265 GLU A C 1
ATOM 2110 O O . GLU A 1 265 ? -5.231 -16.425 34.916 1.00 56.22 265 GLU A O 1
ATOM 2115 N N . ALA A 1 266 ? -6.422 -15.569 33.218 1.00 60.97 266 ALA A N 1
ATOM 2116 C CA . ALA A 1 266 ? -7.566 -15.203 34.040 1.00 60.97 266 ALA A CA 1
ATOM 2117 C C . ALA A 1 266 ? -8.432 -16.433 34.376 1.00 60.97 266 ALA A C 1
ATOM 2119 O O . ALA A 1 266 ? -8.942 -17.099 33.480 1.00 60.97 266 ALA A O 1
ATOM 2120 N N . GLY A 1 267 ? -8.599 -16.750 35.667 1.00 67.00 267 GLY A N 1
ATOM 2121 C CA . GLY A 1 267 ? -9.426 -17.872 36.144 1.00 67.00 267 GLY A CA 1
ATOM 2122 C C . GLY A 1 267 ? -10.909 -17.519 36.343 1.00 67.00 267 GLY A C 1
ATOM 2123 O O . GLY A 1 267 ? -11.361 -16.451 35.958 1.00 67.00 267 GLY A O 1
ATOM 2124 N N . ARG A 1 268 ? -11.677 -18.388 37.018 1.00 81.44 268 ARG A N 1
ATOM 2125 C CA . ARG A 1 268 ? -13.146 -18.244 37.195 1.00 81.44 268 ARG A CA 1
ATOM 2126 C C . ARG A 1 268 ? -13.598 -17.153 38.177 1.00 81.44 268 ARG A C 1
ATOM 2128 O O . ARG A 1 268 ? -14.759 -16.762 38.168 1.00 81.44 268 ARG A O 1
ATOM 2135 N N . ALA A 1 269 ? -12.704 -16.659 39.033 1.00 82.06 269 ALA A N 1
ATOM 2136 C CA . ALA A 1 269 ? -13.048 -15.726 40.110 1.00 82.06 269 ALA A CA 1
ATOM 2137 C C . ALA A 1 269 ? -13.773 -14.432 39.662 1.00 82.06 269 ALA A C 1
ATOM 2139 O O . ALA A 1 269 ? -14.715 -14.042 40.350 1.00 82.06 269 ALA A O 1
ATOM 2140 N N . PRO A 1 270 ? -13.416 -13.769 38.540 1.00 85.62 270 PRO A N 1
ATOM 2141 C CA . PRO A 1 270 ? -14.100 -12.552 38.093 1.00 85.62 270 PRO A CA 1
ATOM 2142 C C . PRO A 1 270 ? -15.557 -12.802 37.694 1.00 85.62 270 PRO A C 1
ATOM 2144 O O . PRO A 1 270 ? -16.402 -11.935 37.888 1.00 85.62 270 PRO A O 1
ATOM 2147 N N . VAL A 1 271 ? -15.869 -13.999 37.189 1.00 87.44 271 VAL A N 1
ATOM 2148 C CA . VAL A 1 271 ? -17.235 -14.376 36.802 1.00 87.44 271 VAL A CA 1
ATOM 2149 C C . VAL A 1 271 ? -18.136 -14.468 38.028 1.00 87.44 271 VAL A C 1
ATOM 2151 O O . VAL A 1 271 ? -19.265 -13.989 37.987 1.00 87.44 271 VAL A O 1
ATOM 2154 N N . GLU A 1 272 ? -17.641 -15.000 39.148 1.00 87.25 272 GLU A N 1
ATOM 2155 C CA . GLU A 1 272 ? -18.447 -15.048 40.376 1.00 87.25 272 GLU A CA 1
ATOM 2156 C C . GLU A 1 272 ? -18.666 -13.668 40.998 1.00 87.25 272 GLU A C 1
ATOM 2158 O O . GLU A 1 272 ? -19.719 -13.410 41.582 1.00 87.25 272 GLU A O 1
ATOM 2163 N N . GLN A 1 273 ? -17.717 -12.746 40.817 1.00 88.69 273 GLN A N 1
ATOM 2164 C CA . GLN A 1 273 ? -17.925 -11.346 41.184 1.00 88.69 273 GLN A CA 1
ATOM 2165 C C . GLN A 1 273 ? -19.026 -10.716 40.315 1.00 88.69 273 GLN A C 1
ATOM 2167 O O . GLN A 1 273 ? -19.962 -10.125 40.853 1.00 88.69 273 GLN A O 1
ATOM 2172 N N . LEU A 1 274 ? -19.000 -10.938 38.996 1.00 91.12 274 LEU A N 1
ATOM 2173 C CA . LEU A 1 274 ? -20.066 -10.472 38.105 1.00 91.12 274 LEU A CA 1
ATOM 2174 C C . LEU A 1 274 ? -21.427 -11.096 38.428 1.00 91.12 274 LEU A C 1
ATOM 2176 O O . LEU A 1 274 ? -22.432 -10.390 38.383 1.00 91.12 274 LEU A O 1
ATOM 2180 N N . ARG A 1 275 ? -21.481 -12.377 38.814 1.00 92.25 275 ARG A N 1
ATOM 2181 C CA . ARG A 1 275 ? -22.721 -13.016 39.282 1.00 92.25 275 ARG A CA 1
ATOM 2182 C C . ARG A 1 275 ? -23.310 -12.261 40.469 1.00 92.25 275 ARG A C 1
ATOM 2184 O O . ARG A 1 275 ? -24.473 -11.860 40.427 1.00 92.25 275 ARG A O 1
ATOM 2191 N N . GLN A 1 276 ? -22.489 -11.997 41.485 1.00 90.62 276 GLN A N 1
ATOM 2192 C CA . GLN A 1 276 ? -22.898 -11.198 42.637 1.00 90.62 276 GLN A CA 1
ATOM 2193 C C . GLN A 1 276 ? -23.360 -9.797 42.211 1.00 90.62 276 GLN A C 1
ATOM 2195 O O . GLN A 1 276 ? -24.341 -9.272 42.749 1.00 90.62 276 GLN A O 1
ATOM 2200 N N . ALA A 1 277 ? -22.690 -9.191 41.229 1.00 89.94 277 ALA A N 1
ATOM 2201 C CA . ALA A 1 277 ? -23.070 -7.882 40.729 1.00 89.94 277 ALA A CA 1
ATOM 2202 C C . ALA A 1 277 ? -24.455 -7.892 40.073 1.00 89.94 277 ALA A C 1
ATOM 2204 O O . ALA A 1 277 ? -25.304 -7.076 40.435 1.00 89.94 277 ALA A O 1
ATOM 2205 N N . ILE A 1 278 ? -24.706 -8.854 39.183 1.00 91.62 278 ILE A N 1
ATOM 2206 C CA . ILE A 1 278 ? -25.987 -9.048 38.495 1.00 91.62 278 ILE A CA 1
ATOM 2207 C C . ILE A 1 278 ? -27.121 -9.252 39.505 1.00 91.62 278 ILE A C 1
ATOM 2209 O O . ILE A 1 278 ? -28.169 -8.611 39.407 1.00 91.62 278 ILE A O 1
ATOM 2213 N N . GLU A 1 279 ? -26.917 -10.113 40.501 1.00 88.56 279 GLU A N 1
ATOM 2214 C CA . GLU A 1 279 ? -27.932 -10.421 41.513 1.00 88.56 279 GLU A CA 1
ATOM 2215 C C . GLU A 1 279 ? -28.261 -9.213 42.395 1.00 88.56 279 GLU A C 1
ATOM 2217 O O . GLU A 1 279 ? -29.424 -8.955 42.695 1.00 88.56 279 GLU A O 1
ATOM 2222 N N . THR A 1 280 ? -27.250 -8.439 42.790 1.00 86.56 280 THR A N 1
ATOM 2223 C CA . THR A 1 280 ? -27.436 -7.309 43.713 1.00 86.56 280 THR A CA 1
ATOM 2224 C C . THR A 1 280 ? -27.959 -6.035 43.048 1.00 86.56 280 THR A C 1
ATOM 2226 O O . THR A 1 280 ? -28.494 -5.172 43.748 1.00 86.56 280 THR A O 1
ATOM 2229 N N . ARG A 1 281 ? -27.801 -5.889 41.726 1.00 86.81 281 ARG A N 1
ATOM 2230 C CA . ARG A 1 281 ? -28.187 -4.678 40.972 1.00 86.81 281 ARG A CA 1
ATOM 2231 C C . ARG A 1 281 ? -29.496 -4.808 40.217 1.00 86.81 281 ARG A C 1
ATOM 2233 O O . ARG A 1 281 ? -30.095 -3.791 39.879 1.00 86.81 281 ARG A O 1
ATOM 2240 N N . ASN A 1 282 ? -29.984 -6.029 40.022 1.00 83.69 282 ASN A N 1
ATOM 2241 C CA . ASN A 1 282 ? -31.373 -6.240 39.644 1.00 83.69 282 ASN A CA 1
ATOM 2242 C C . ASN A 1 282 ? -32.281 -5.884 40.833 1.00 83.69 282 ASN A C 1
ATOM 2244 O O . ASN A 1 282 ? -32.531 -6.703 41.716 1.00 83.69 282 ASN A O 1
ATOM 2248 N N . GLN A 1 283 ? -32.751 -4.638 40.867 1.00 84.88 283 GLN A N 1
ATOM 2249 C CA . GLN A 1 283 ? -33.586 -4.119 41.948 1.00 84.88 283 GLN A CA 1
ATOM 2250 C C . GLN A 1 283 ? -35.069 -4.205 41.598 1.00 84.88 283 GLN A C 1
ATOM 2252 O O . GLN A 1 283 ? -35.470 -4.112 40.434 1.00 84.88 283 GLN A O 1
ATOM 2257 N N . ARG A 1 284 ? -35.886 -4.378 42.639 1.00 85.69 284 ARG A N 1
ATOM 2258 C CA . ARG A 1 284 ? -37.343 -4.329 42.561 1.00 85.69 284 ARG A CA 1
ATOM 2259 C C . ARG A 1 284 ? -37.889 -3.353 43.596 1.00 85.69 284 ARG A C 1
ATOM 2261 O O . ARG A 1 284 ? -37.288 -3.204 44.658 1.00 85.69 284 ARG A O 1
ATOM 2268 N N . ASP A 1 285 ? -39.003 -2.704 43.281 1.00 85.00 285 ASP A N 1
ATOM 2269 C CA . ASP A 1 285 ? -39.756 -1.902 44.247 1.00 85.00 285 ASP A CA 1
ATOM 2270 C C . ASP A 1 285 ? -40.557 -2.784 45.226 1.00 85.00 285 ASP A C 1
ATOM 2272 O O . ASP A 1 285 ? -40.540 -4.017 45.148 1.00 85.00 285 ASP A O 1
ATOM 2276 N N . GLU A 1 286 ? -41.252 -2.145 46.172 1.00 81.00 286 GLU A N 1
ATOM 2277 C CA . GLU A 1 286 ? -42.091 -2.813 47.181 1.00 81.00 286 GLU A CA 1
ATOM 2278 C C . GLU A 1 286 ? -43.229 -3.642 46.556 1.00 81.00 286 GLU A C 1
ATOM 2280 O O . GLU A 1 286 ? -43.650 -4.644 47.135 1.00 81.00 286 GLU A O 1
ATOM 2285 N N . ASP A 1 287 ? -43.665 -3.280 45.346 1.00 83.19 287 ASP A N 1
ATOM 2286 C CA . ASP A 1 287 ? -44.679 -3.990 44.562 1.00 83.19 287 ASP A CA 1
ATOM 2287 C C . ASP A 1 287 ? -44.079 -5.123 43.699 1.00 83.19 287 ASP A C 1
ATOM 2289 O O . ASP A 1 287 ? -44.786 -5.798 42.943 1.00 83.19 287 ASP A O 1
ATOM 2293 N N . GLY A 1 288 ? -42.765 -5.353 43.790 1.00 81.31 288 GLY A N 1
ATOM 2294 C CA . GLY A 1 288 ? -42.040 -6.396 43.071 1.00 81.31 288 GLY A CA 1
ATOM 2295 C C . GLY A 1 288 ? -41.741 -6.077 41.602 1.00 81.31 288 GLY A C 1
ATOM 2296 O O . GLY A 1 288 ? -41.268 -6.964 40.876 1.00 81.31 288 GLY A O 1
ATOM 2297 N N . ARG A 1 289 ? -41.987 -4.846 41.137 1.00 84.25 289 ARG A N 1
ATOM 2298 C CA . ARG A 1 289 ? -41.661 -4.401 39.775 1.00 84.25 289 ARG A CA 1
ATOM 2299 C C . ARG A 1 289 ? -40.175 -4.122 39.669 1.00 84.25 289 ARG A C 1
ATOM 2301 O O . ARG A 1 289 ? -39.579 -3.559 40.576 1.00 84.25 289 ARG A O 1
ATOM 2308 N N . ILE A 1 290 ? -39.576 -4.506 38.547 1.00 85.12 290 ILE A N 1
ATOM 2309 C CA . ILE A 1 290 ? -38.158 -4.248 38.290 1.00 85.12 290 ILE A CA 1
ATOM 2310 C C . ILE A 1 290 ? -37.971 -2.739 38.128 1.00 85.12 290 ILE A C 1
ATOM 2312 O O . ILE A 1 290 ? -38.635 -2.125 37.293 1.00 85.12 290 ILE A O 1
ATOM 2316 N N . THR A 1 291 ? -37.075 -2.164 38.923 1.00 86.44 291 THR A N 1
ATOM 2317 C CA . THR A 1 291 ? -36.698 -0.743 38.873 1.00 86.44 291 THR A CA 1
ATOM 2318 C C . THR A 1 291 ? -35.349 -0.546 38.193 1.00 86.44 291 THR A C 1
ATOM 2320 O O . THR A 1 291 ? -35.164 0.435 37.474 1.00 86.44 291 THR A O 1
ATOM 2323 N N . THR A 1 292 ? -34.455 -1.526 38.336 1.00 88.69 292 THR A N 1
ATOM 2324 C CA . THR A 1 292 ? -33.143 -1.564 37.688 1.00 88.69 292 THR A CA 1
ATOM 2325 C C . THR A 1 292 ? -32.914 -2.945 37.105 1.00 88.69 292 THR A C 1
ATOM 2327 O O . THR A 1 292 ? -33.148 -3.950 37.780 1.00 88.69 292 THR A O 1
ATOM 2330 N N . HIS A 1 293 ? -32.453 -2.995 35.859 1.00 91.75 293 HIS A N 1
ATOM 2331 C CA . HIS A 1 293 ? -32.164 -4.232 35.159 1.00 91.75 293 HIS A CA 1
ATOM 2332 C C . HIS A 1 293 ? -30.733 -4.238 34.631 1.00 91.75 293 HIS A C 1
ATOM 2334 O O . HIS A 1 293 ? -30.333 -3.340 33.890 1.00 91.75 293 HIS A O 1
ATOM 2340 N N . VAL A 1 294 ? -29.969 -5.267 34.994 1.00 93.25 294 VAL A N 1
ATOM 2341 C CA . VAL A 1 294 ? -28.636 -5.472 34.425 1.00 93.25 294 VAL A CA 1
ATOM 2342 C C . VAL A 1 294 ? -28.788 -6.069 33.030 1.00 93.25 294 VAL A C 1
ATOM 2344 O O . VAL A 1 294 ? -29.308 -7.171 32.889 1.00 93.25 294 VAL A O 1
ATOM 2347 N N . VAL A 1 295 ? -28.351 -5.331 32.011 1.00 94.12 295 VAL A N 1
ATOM 2348 C CA . VAL A 1 295 ? -28.514 -5.690 30.588 1.00 94.12 295 VAL A CA 1
ATOM 2349 C C . VAL A 1 295 ? -27.222 -6.172 29.933 1.00 94.12 295 VAL A C 1
ATOM 2351 O O . VAL A 1 295 ? -27.248 -6.653 28.804 1.00 94.12 295 VAL A O 1
ATOM 2354 N N . GLY A 1 296 ? -26.095 -6.061 30.633 1.00 95.69 296 GLY A N 1
ATOM 2355 C CA . GLY A 1 296 ? -24.811 -6.572 30.174 1.00 95.69 296 GLY A CA 1
ATOM 2356 C C . GLY A 1 296 ? -23.791 -6.636 31.303 1.00 95.69 296 GLY A C 1
ATOM 2357 O O . GLY A 1 296 ? -23.839 -5.844 32.249 1.00 95.69 296 GLY A O 1
ATOM 2358 N N . ALA A 1 297 ? -22.865 -7.580 31.190 1.00 95.75 297 ALA A N 1
ATOM 2359 C CA . ALA A 1 297 ? -21.738 -7.724 32.096 1.00 95.75 297 ALA A CA 1
ATOM 2360 C C . ALA A 1 297 ? -20.430 -7.809 31.300 1.00 95.75 297 ALA A C 1
ATOM 2362 O O . ALA A 1 297 ? -20.344 -8.521 30.300 1.00 95.75 297 ALA A O 1
ATOM 2363 N N . VAL A 1 298 ? -19.405 -7.077 31.732 1.00 94.81 298 VAL A N 1
ATOM 2364 C CA . VAL A 1 298 ? -18.129 -6.986 31.012 1.00 94.81 298 VAL A CA 1
ATOM 2365 C C . VAL A 1 298 ? -16.969 -7.317 31.941 1.00 94.81 298 VAL A C 1
ATOM 2367 O O . VAL A 1 298 ? -16.896 -6.819 33.062 1.00 94.81 298 VAL A O 1
ATOM 2370 N N . ILE A 1 299 ? -16.030 -8.125 31.460 1.00 92.12 299 ILE A N 1
ATOM 2371 C CA . ILE A 1 299 ? -14.723 -8.312 32.090 1.00 92.12 299 ILE A CA 1
ATOM 2372 C C . ILE A 1 299 ? -13.700 -7.513 31.283 1.00 92.12 299 ILE A C 1
ATOM 2374 O O . ILE A 1 299 ? -13.505 -7.775 30.099 1.00 92.12 299 ILE A O 1
ATOM 2378 N N . ALA A 1 300 ? -13.055 -6.536 31.915 1.00 90.06 300 ALA A N 1
ATOM 2379 C CA . ALA A 1 300 ? -11.995 -5.735 31.314 1.00 90.06 300 ALA A CA 1
ATOM 2380 C C . ALA A 1 300 ? -10.622 -6.245 31.774 1.00 90.06 300 ALA A C 1
ATOM 2382 O O . ALA A 1 300 ? -10.305 -6.198 32.966 1.00 90.06 300 ALA A O 1
ATOM 2383 N N . LEU A 1 301 ? -9.812 -6.726 30.830 1.00 85.94 301 LEU A N 1
ATOM 2384 C CA . LEU A 1 301 ? -8.467 -7.255 31.069 1.00 85.94 301 LEU A CA 1
ATOM 2385 C C . LEU A 1 301 ? -7.416 -6.305 30.477 1.00 85.94 301 LEU A C 1
ATOM 2387 O O . LEU A 1 301 ? -7.473 -5.952 29.303 1.00 85.94 301 LEU A O 1
ATOM 2391 N N . THR A 1 302 ? -6.437 -5.879 31.274 1.00 75.56 302 THR A N 1
ATOM 2392 C CA . THR A 1 302 ? -5.375 -4.968 30.802 1.00 75.56 302 THR A CA 1
ATOM 2393 C C . THR A 1 302 ? -4.323 -5.696 29.961 1.00 75.56 302 THR A C 1
ATOM 2395 O O . THR A 1 302 ? -4.037 -5.281 28.841 1.00 75.56 302 THR A O 1
ATOM 2398 N N . GLU A 1 303 ? -3.765 -6.788 30.490 1.00 70.44 303 GLU A N 1
ATOM 2399 C CA . GLU A 1 303 ? -2.652 -7.539 29.880 1.00 70.44 303 GLU A CA 1
ATOM 2400 C C . GLU A 1 303 ? -2.899 -9.058 29.771 1.00 70.44 303 GLU A C 1
ATOM 2402 O O . GLU A 1 303 ? -2.080 -9.768 29.189 1.00 70.44 303 GLU A O 1
ATOM 2407 N N . ALA A 1 304 ? -3.984 -9.580 30.351 1.00 69.62 304 ALA A N 1
ATOM 2408 C CA . ALA A 1 304 ? -4.266 -11.016 30.402 1.00 69.62 304 ALA A CA 1
ATOM 2409 C C . ALA A 1 304 ? -5.126 -11.481 29.221 1.00 69.62 304 ALA A C 1
ATOM 2411 O O . ALA A 1 304 ? -6.085 -10.802 28.866 1.00 69.62 304 ALA A O 1
ATOM 2412 N N . GLU A 1 305 ? -4.829 -12.675 28.702 1.00 74.50 305 GLU A N 1
ATOM 2413 C CA . GLU A 1 305 ? -5.701 -13.400 27.768 1.00 74.50 305 GLU A CA 1
ATOM 2414 C C . GLU A 1 305 ? -6.767 -14.212 28.536 1.00 74.50 305 GLU A C 1
ATOM 2416 O O . GLU A 1 305 ? -6.516 -14.656 29.673 1.00 74.50 305 GLU A O 1
ATOM 2421 N N . PRO A 1 306 ? -7.949 -14.462 27.945 1.00 77.81 306 PRO A N 1
ATOM 2422 C CA . PRO A 1 306 ? -9.002 -15.245 28.564 1.00 77.81 306 PRO A CA 1
ATOM 2423 C C . PRO A 1 306 ? -8.561 -16.711 28.577 1.00 77.81 306 PRO A C 1
ATOM 2425 O O . PRO A 1 306 ? -8.128 -17.255 27.563 1.00 77.81 306 PRO A O 1
ATOM 2428 N N . SER A 1 307 ? -8.672 -17.387 29.721 1.00 83.06 307 SER A N 1
ATOM 2429 C CA . SER A 1 307 ? -8.472 -18.840 29.747 1.00 83.06 307 SER A CA 1
ATOM 2430 C C . SER A 1 307 ? -9.733 -19.563 29.267 1.00 83.06 307 SER A C 1
ATOM 2432 O O . SER A 1 307 ? -10.846 -19.073 29.464 1.00 83.06 307 SER A O 1
ATOM 2434 N N . ALA A 1 308 ? -9.594 -20.791 28.758 1.00 85.44 308 ALA A N 1
ATOM 2435 C CA . ALA A 1 308 ? -10.751 -21.641 28.447 1.00 85.44 308 ALA A CA 1
ATOM 2436 C C . ALA A 1 308 ? -11.687 -21.818 29.664 1.00 85.44 308 ALA A C 1
ATOM 2438 O O . ALA A 1 308 ? -12.907 -21.868 29.533 1.00 85.44 308 ALA A O 1
ATOM 2439 N N . ALA A 1 309 ? -11.124 -21.846 30.878 1.00 85.94 309 ALA A N 1
ATOM 2440 C CA . ALA A 1 309 ? -11.903 -21.942 32.108 1.00 85.94 309 ALA A CA 1
ATOM 2441 C C . ALA A 1 309 ? -12.713 -20.670 32.416 1.00 85.94 309 ALA A C 1
ATOM 2443 O O . ALA A 1 309 ? -13.753 -20.774 33.072 1.00 85.94 309 ALA A O 1
ATOM 2444 N N . LEU A 1 310 ? -12.235 -19.493 31.991 1.00 86.44 310 LEU A N 1
ATOM 2445 C CA . LEU A 1 310 ? -12.969 -18.231 32.080 1.00 86.44 310 LEU A CA 1
ATOM 2446 C C . LEU A 1 310 ? -14.121 -18.211 31.074 1.00 86.44 310 LEU A C 1
ATOM 2448 O O . LEU A 1 310 ? -15.247 -17.918 31.466 1.00 86.44 310 LEU A O 1
ATOM 2452 N N . GLU A 1 311 ? -13.853 -18.579 29.821 1.00 88.38 311 GLU A N 1
ATOM 2453 C CA . GLU A 1 311 ? -14.865 -18.643 28.760 1.00 88.38 311 GLU A CA 1
ATOM 2454 C C . GLU A 1 311 ? -16.017 -19.587 29.134 1.00 88.38 311 GLU A C 1
ATOM 2456 O O . GLU A 1 311 ? -17.186 -19.203 29.078 1.00 88.38 311 GLU A O 1
ATOM 2461 N N . GLU A 1 312 ? -15.702 -20.796 29.614 1.00 90.50 312 GLU A N 1
ATOM 2462 C CA . GLU A 1 312 ? -16.705 -21.747 30.111 1.00 90.50 312 GLU A CA 1
ATOM 2463 C C . GLU A 1 312 ? -17.567 -21.153 31.234 1.00 90.50 312 GLU A C 1
ATOM 2465 O O . GLU A 1 312 ? -18.783 -21.360 31.274 1.00 90.50 312 GLU A O 1
ATOM 2470 N N . ALA A 1 313 ? -16.946 -20.420 32.162 1.00 91.38 313 ALA A N 1
ATOM 2471 C CA . ALA A 1 313 ? -17.649 -19.808 33.281 1.00 91.38 313 ALA A CA 1
ATOM 2472 C C . ALA A 1 313 ? -18.549 -18.647 32.826 1.00 91.38 313 ALA A C 1
ATOM 2474 O O . ALA A 1 313 ? -19.662 -18.519 33.332 1.00 91.38 313 ALA A O 1
ATOM 2475 N N . MET A 1 314 ? -18.118 -17.847 31.848 1.00 93.12 314 MET A N 1
ATOM 2476 C CA . MET A 1 314 ? -18.936 -16.785 31.254 1.00 93.12 314 MET A CA 1
ATOM 2477 C C . MET A 1 314 ? -20.173 -17.349 30.552 1.00 93.12 314 M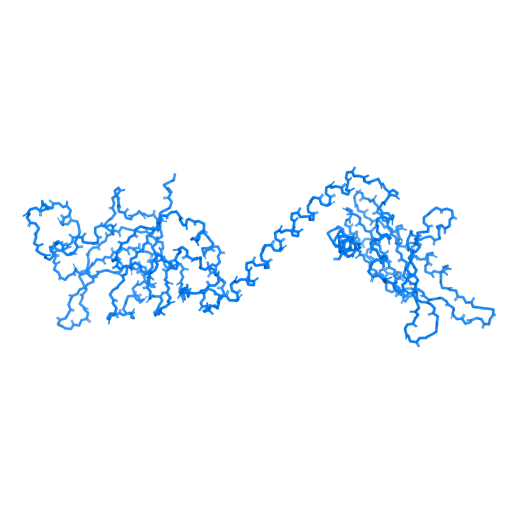ET A C 1
ATOM 2479 O O . MET A 1 314 ? -21.278 -16.879 30.808 1.00 93.12 314 MET A O 1
ATOM 2483 N N . ILE A 1 315 ? -20.007 -18.404 29.744 1.00 93.44 315 ILE A N 1
ATOM 2484 C CA . ILE A 1 315 ? -21.125 -19.086 29.072 1.00 93.44 315 ILE A CA 1
ATOM 2485 C C . ILE A 1 315 ? -22.124 -19.622 30.105 1.00 93.44 315 ILE A C 1
ATOM 2487 O O . ILE A 1 315 ? -23.339 -19.502 29.931 1.00 93.44 315 ILE A O 1
ATOM 2491 N N . ALA A 1 316 ? -21.628 -20.208 31.199 1.00 93.19 316 ALA A N 1
ATOM 2492 C CA . ALA A 1 316 ? -22.483 -20.671 32.285 1.00 93.19 316 ALA A CA 1
ATOM 2493 C C . ALA A 1 316 ? -23.230 -19.509 32.963 1.00 93.19 316 ALA A C 1
ATOM 2495 O O . ALA A 1 316 ? -24.434 -19.618 33.188 1.00 93.19 316 ALA A O 1
ATOM 2496 N N . LEU A 1 317 ? -22.552 -18.390 33.243 1.00 93.69 317 LEU A N 1
ATOM 2497 C CA . LEU A 1 317 ? -23.165 -17.208 33.851 1.00 93.69 317 LEU A CA 1
ATOM 2498 C C . LEU A 1 317 ? -24.264 -16.608 32.965 1.00 93.69 317 LEU A C 1
ATOM 2500 O O . LEU A 1 317 ? -25.352 -16.318 33.465 1.00 93.69 317 LEU A O 1
ATOM 2504 N N . GLU A 1 318 ? -24.007 -16.462 31.666 1.00 95.19 318 GLU A N 1
ATOM 2505 C CA . GLU A 1 318 ? -24.984 -15.949 30.703 1.00 95.19 318 GLU A CA 1
ATOM 2506 C C . GLU A 1 318 ? -26.211 -16.859 30.624 1.00 95.19 318 GLU A C 1
ATOM 2508 O O . GLU A 1 318 ? -27.343 -16.388 30.711 1.00 95.19 318 GLU A O 1
ATOM 2513 N N . ARG A 1 319 ? -26.006 -18.180 30.562 1.00 94.12 319 ARG A N 1
ATOM 2514 C CA . ARG A 1 319 ? -27.108 -19.150 30.561 1.00 94.12 319 ARG A CA 1
ATOM 2515 C C . ARG A 1 319 ? -27.944 -19.085 31.843 1.00 94.12 319 ARG A C 1
ATOM 2517 O O . ARG A 1 319 ? -29.163 -19.218 31.777 1.00 94.12 319 ARG A O 1
ATOM 2524 N N . ASP A 1 320 ? -27.300 -18.928 32.996 1.00 93.00 320 ASP A N 1
ATOM 2525 C CA . ASP A 1 320 ? -27.976 -18.961 34.294 1.00 93.00 320 ASP A CA 1
ATOM 2526 C C . ASP A 1 320 ? -28.717 -17.647 34.607 1.00 93.00 320 ASP A C 1
ATOM 2528 O O . ASP A 1 320 ? -29.746 -17.668 35.280 1.00 93.00 320 ASP A O 1
ATOM 2532 N N . THR A 1 321 ? -28.198 -16.505 34.143 1.00 91.88 321 THR A N 1
ATOM 2533 C CA . THR A 1 321 ? -28.741 -15.170 34.463 1.00 91.88 321 THR A CA 1
ATOM 2534 C C . THR A 1 321 ? -29.539 -14.537 33.326 1.00 91.88 321 THR A C 1
ATOM 2536 O O . THR A 1 321 ? -30.331 -13.629 33.574 1.00 91.88 321 THR A O 1
ATOM 2539 N N . GLY A 1 322 ? -29.338 -14.994 32.088 1.00 91.69 322 GLY A N 1
ATOM 2540 C CA . GLY A 1 322 ? -29.867 -14.365 30.878 1.00 91.69 322 GLY A CA 1
ATOM 2541 C C . GLY A 1 322 ? -29.195 -13.034 30.518 1.00 91.69 322 GLY A C 1
ATOM 2542 O O . GLY A 1 322 ? -29.673 -12.354 29.613 1.00 91.69 322 GLY A O 1
ATOM 2543 N N . VAL A 1 323 ? -28.125 -12.644 31.220 1.00 94.81 323 VAL A N 1
ATOM 2544 C CA . VAL A 1 323 ? -27.375 -11.407 30.968 1.00 94.81 323 VAL A CA 1
ATOM 2545 C C . VAL A 1 323 ? -26.177 -11.722 30.070 1.00 94.81 323 VAL A C 1
ATOM 2547 O O . VAL A 1 323 ? -25.347 -12.536 30.476 1.00 94.81 323 VAL A O 1
ATOM 2550 N N . PRO A 1 324 ? -26.039 -11.076 28.897 1.00 95.50 324 PRO A N 1
ATOM 2551 C CA . PRO A 1 324 ? -24.872 -11.249 28.037 1.00 95.50 324 PRO A CA 1
ATOM 2552 C C . PRO A 1 324 ? -23.569 -10.893 28.759 1.00 95.50 324 PRO A C 1
ATOM 2554 O O . PRO A 1 324 ? -23.481 -9.830 29.387 1.00 95.50 324 PRO A O 1
ATOM 2557 N N . VAL A 1 325 ? -22.556 -11.761 28.649 1.00 94.69 325 VAL A N 1
ATOM 2558 C CA . VAL A 1 325 ? -21.242 -11.556 29.280 1.00 94.69 325 VAL A CA 1
ATOM 2559 C C . VAL A 1 325 ? -20.154 -11.462 28.213 1.00 94.69 325 VAL A C 1
ATOM 2561 O O . VAL A 1 325 ? -19.966 -12.384 27.427 1.00 94.69 325 VAL A O 1
ATOM 2564 N N . SER A 1 326 ? -19.396 -10.365 28.199 1.00 94.25 326 SER A N 1
ATOM 2565 C CA . SER A 1 326 ? -18.322 -10.130 27.221 1.00 94.25 326 SER A CA 1
ATOM 2566 C C . SER A 1 326 ? -16.978 -9.826 27.880 1.00 94.25 326 SER A C 1
ATOM 2568 O O . SER A 1 326 ? -16.929 -9.344 29.011 1.00 94.25 326 SER A O 1
ATOM 2570 N N . VAL A 1 327 ? -15.883 -10.047 27.153 1.00 91.56 327 VAL A N 1
ATOM 2571 C CA . VAL A 1 327 ? -14.529 -9.630 27.551 1.00 91.56 327 VAL A CA 1
ATOM 2572 C C . VAL A 1 327 ? -14.057 -8.511 26.628 1.00 91.56 327 VAL A C 1
ATOM 2574 O O . VAL A 1 327 ? -14.256 -8.585 25.419 1.00 91.56 327 VAL A O 1
ATOM 2577 N N . ILE A 1 328 ? -13.423 -7.490 27.201 1.00 89.75 328 ILE A N 1
ATOM 2578 C CA . ILE A 1 328 ? -12.628 -6.496 26.476 1.00 89.75 328 ILE A CA 1
ATOM 2579 C C . ILE A 1 328 ? -11.194 -6.573 26.993 1.00 89.75 328 ILE A C 1
ATOM 2581 O O . ILE A 1 328 ? -10.980 -6.574 28.207 1.00 89.75 328 ILE A O 1
ATOM 2585 N N . GLN A 1 329 ? -10.213 -6.670 26.098 1.00 86.88 329 GLN A N 1
ATOM 2586 C CA . GLN A 1 329 ? -8.835 -6.916 26.511 1.00 86.88 329 GLN A CA 1
ATOM 2587 C C . GLN A 1 329 ? -7.791 -6.198 25.666 1.00 86.88 329 GLN A C 1
ATOM 2589 O O . GLN A 1 329 ? -8.046 -5.868 24.510 1.00 86.88 329 GLN A O 1
ATOM 2594 N N . GLY A 1 330 ? -6.613 -5.974 26.255 1.00 79.56 330 GLY A N 1
ATOM 2595 C CA . GLY A 1 330 ? -5.415 -5.522 25.551 1.00 79.56 330 GLY A CA 1
ATOM 2596 C C . GLY A 1 330 ? -5.662 -4.298 24.668 1.00 79.56 330 GLY A C 1
ATOM 2597 O O . GLY A 1 330 ? -6.002 -3.217 25.156 1.00 79.56 330 GLY A O 1
ATOM 2598 N N . ASP A 1 331 ? -5.484 -4.478 23.361 1.00 77.06 331 ASP A N 1
ATOM 2599 C CA . ASP A 1 331 ? -5.588 -3.415 22.361 1.00 77.06 331 ASP A CA 1
ATOM 2600 C C . ASP A 1 331 ? -7.002 -2.831 22.265 1.00 77.06 331 ASP A C 1
ATOM 2602 O O . ASP A 1 331 ? -7.133 -1.611 22.177 1.00 77.06 331 ASP A O 1
ATOM 2606 N N . ASP A 1 332 ? -8.048 -3.652 22.396 1.00 83.44 332 ASP A N 1
ATOM 2607 C CA . ASP A 1 332 ? -9.441 -3.189 22.339 1.00 83.44 332 ASP A CA 1
ATOM 2608 C C . ASP A 1 332 ? -9.782 -2.294 23.541 1.00 83.44 332 ASP A C 1
ATOM 2610 O O . ASP A 1 332 ? -10.442 -1.258 23.407 1.00 83.44 332 ASP A O 1
ATOM 2614 N N . LEU A 1 333 ? -9.294 -2.660 24.734 1.00 85.69 333 LEU A N 1
ATOM 2615 C CA . LEU A 1 333 ? -9.469 -1.850 25.943 1.00 85.69 333 LEU A CA 1
ATOM 2616 C C . LEU A 1 333 ? -8.712 -0.522 25.823 1.00 85.69 333 LEU A C 1
ATOM 2618 O O . LEU A 1 333 ? -9.246 0.538 26.160 1.00 85.69 333 LEU A O 1
ATOM 2622 N N . LEU A 1 334 ? -7.478 -0.564 25.319 1.00 80.56 334 LEU A N 1
ATOM 2623 C CA . LEU A 1 334 ? -6.678 0.636 25.085 1.00 80.56 334 LEU A CA 1
ATOM 2624 C C . LEU A 1 334 ? -7.314 1.547 24.039 1.00 80.56 334 LEU A C 1
ATOM 2626 O O . LEU A 1 334 ? -7.329 2.762 24.231 1.00 80.56 334 LEU A O 1
ATOM 2630 N N . GLU A 1 335 ? -7.878 0.985 22.973 1.00 81.88 335 GLU A N 1
ATOM 2631 C CA . GLU A 1 335 ? -8.589 1.750 21.958 1.00 81.88 335 GLU A CA 1
ATOM 2632 C C . GLU A 1 335 ? -9.841 2.421 22.539 1.00 81.88 335 GLU A C 1
ATOM 2634 O O . GLU A 1 335 ? -10.077 3.608 22.287 1.00 81.88 335 GLU A O 1
ATOM 2639 N N . LEU A 1 336 ? -10.615 1.711 23.368 1.00 87.69 336 LEU A N 1
ATOM 2640 C CA . LEU A 1 336 ? -11.760 2.284 24.078 1.00 87.69 336 LEU A CA 1
ATOM 2641 C C . LEU A 1 336 ? -11.335 3.480 24.942 1.00 87.69 336 LEU A C 1
ATOM 2643 O O . LEU A 1 336 ? -11.950 4.550 24.853 1.00 87.69 336 LEU A O 1
ATOM 2647 N N . ILE A 1 337 ? -10.255 3.339 25.716 1.00 85.44 337 ILE A N 1
ATOM 2648 C CA . ILE A 1 337 ? -9.713 4.425 26.543 1.00 85.44 337 ILE A CA 1
ATOM 2649 C C . ILE A 1 337 ? -9.245 5.590 25.663 1.00 85.44 337 ILE A C 1
ATOM 2651 O O . ILE A 1 337 ? -9.645 6.732 25.890 1.00 85.44 337 ILE A O 1
ATOM 2655 N N . MET A 1 338 ? -8.448 5.316 24.626 1.00 80.44 338 MET A N 1
ATOM 2656 C CA . MET A 1 338 ? -7.931 6.325 23.698 1.00 80.44 338 MET A CA 1
ATOM 2657 C C . MET A 1 338 ? -9.048 7.135 23.055 1.00 80.44 338 MET A C 1
ATOM 2659 O O . MET A 1 338 ? -9.010 8.364 23.073 1.00 80.44 338 MET A O 1
ATOM 2663 N N . ARG A 1 339 ? -10.063 6.464 22.502 1.00 82.06 339 ARG A N 1
ATOM 2664 C CA . ARG A 1 339 ? -11.205 7.129 21.867 1.00 82.06 339 ARG A CA 1
ATOM 2665 C C . ARG A 1 339 ? -11.968 7.995 22.871 1.00 82.06 339 ARG A C 1
ATOM 2667 O O . ARG A 1 339 ? -12.387 9.093 22.511 1.00 82.06 339 ARG A O 1
ATOM 2674 N N . GLY A 1 340 ? -12.116 7.535 24.115 1.00 83.44 340 GLY A N 1
ATOM 2675 C CA . GLY A 1 340 ? -12.760 8.301 25.186 1.00 83.44 340 GLY A CA 1
ATOM 2676 C C . GLY A 1 340 ? -11.973 9.561 25.557 1.00 83.44 340 GLY A C 1
ATOM 2677 O O . GLY A 1 340 ? -12.537 10.653 25.598 1.00 83.44 340 GLY A O 1
ATOM 2678 N N . VAL A 1 341 ? -10.655 9.434 25.743 1.00 77.69 341 VAL A N 1
ATOM 2679 C CA . VAL A 1 341 ? -9.758 10.555 26.075 1.00 77.69 341 VAL A CA 1
ATOM 2680 C C . VAL A 1 341 ? -9.661 11.564 24.930 1.00 77.69 341 VAL A C 1
ATOM 2682 O O . VAL A 1 341 ? -9.695 12.770 25.172 1.00 77.69 341 VAL A O 1
ATOM 2685 N N . LEU A 1 342 ? -9.570 11.100 23.681 1.00 75.94 342 LEU A N 1
ATOM 2686 C CA . LEU A 1 342 ? -9.530 11.980 22.511 1.00 75.94 342 LEU A CA 1
ATOM 2687 C C . LEU A 1 342 ? -10.831 12.768 22.354 1.00 75.94 342 LEU A C 1
ATOM 2689 O O . LEU A 1 342 ? -10.776 13.959 22.074 1.00 75.94 342 LEU A O 1
ATOM 2693 N N . ARG A 1 343 ? -11.992 12.141 22.583 1.00 77.31 343 ARG A N 1
ATOM 2694 C CA . ARG A 1 343 ? -13.283 12.844 22.568 1.00 77.31 343 ARG A CA 1
ATOM 2695 C C . ARG A 1 343 ? -13.412 13.860 23.705 1.00 77.31 343 ARG A C 1
ATOM 2697 O O . ARG A 1 343 ? -13.974 14.921 23.478 1.00 77.31 343 ARG A O 1
ATOM 2704 N N . ALA A 1 344 ? -12.873 13.569 24.890 1.00 72.06 344 ALA A N 1
ATOM 2705 C CA . ALA A 1 344 ? -12.909 14.492 26.028 1.00 72.06 344 ALA A CA 1
ATOM 2706 C C . ALA A 1 344 ? -12.032 15.742 25.818 1.00 72.06 344 ALA A C 1
ATOM 2708 O O . ALA A 1 344 ? -12.306 16.790 26.394 1.00 72.06 344 ALA A O 1
ATOM 2709 N N . ASN A 1 345 ? -10.980 15.630 25.000 1.00 63.88 345 ASN A N 1
ATOM 2710 C CA . ASN A 1 345 ? -10.017 16.703 24.732 1.00 63.88 345 ASN A CA 1
ATOM 2711 C C . ASN A 1 345 ? -10.135 17.304 23.319 1.00 63.88 345 ASN A C 1
ATOM 2713 O O . ASN A 1 345 ? -9.317 18.145 22.942 1.00 63.88 345 ASN A O 1
ATOM 2717 N N . ALA A 1 346 ? -11.122 16.879 22.529 1.00 57.31 346 ALA A N 1
ATOM 2718 C CA . ALA A 1 346 ? -11.451 17.513 21.262 1.00 57.31 346 ALA A CA 1
ATOM 2719 C C . ALA A 1 346 ? -12.176 18.836 21.557 1.00 57.31 346 ALA A C 1
ATOM 2721 O O . ALA A 1 346 ? -13.324 18.829 21.997 1.00 57.31 346 ALA A O 1
ATOM 2722 N N . ILE A 1 347 ? -11.463 19.952 21.370 1.00 40.06 347 ILE A N 1
ATOM 2723 C CA . ILE A 1 347 ? -12.012 21.320 21.391 1.00 40.06 347 ILE A CA 1
ATOM 2724 C C . ILE A 1 347 ? -12.784 21.578 20.101 1.00 40.06 347 ILE A C 1
ATOM 2726 O O . ILE A 1 347 ? -12.222 21.264 19.023 1.00 40.06 347 ILE A O 1
#

pLDDT: mean 86.51, std 11.3, range [40.06, 98.5]

Radius of gyration: 34.15 Å; chains: 1; bounding box: 81×43×97 Å

Sequence (347 aa):
MSQCRYWASRTASDHPDLFWSELKAGRLRQGWGHEADQDLEIIAKTPKSELSADQMAANRHHRMRGGGDGWQEGDIVLIPNMPHRRMFSLARITGPYRYERMQVSETYRDFGHIREVELLTPHGVANSSRHVGSGLRHSLTSRSRTWQIRGRDEEFEHVLAHLDDPELIQESTETERMEGVVETARQVALDAFGARFRDGLTKAFGKAEWEAVIAEALKTHFPDAEVFKTGGPAERGADIEIAMPNPLGGPTWTIVIQVKDWKGEAGRAPVEQLRQAIETRNQRDEDGRITTHVVGAVIALTEAEPSAALEEAMIALERDTGVPVSVIQGDDLLELIMRGVLRANAI